Protein AF-A0A183D1Y2-F1 (afdb_monomer_lite)

Organism: NCBI:txid637853

pLDDT: mean 75.63, std 21.75, range [31.67, 98.38]

Secondary structure (DSSP, 8-state):
--PPP-----------HHHHHHHHHHHHHHHHHHHHHHHHHHHHHHHHHHHHHHHHHHHHHHHHHHHHHHHHHHHHHHHHHHHHHHHHHHHHHHHHHHTTS-----S----GGGG-EEEEEEEEEEETTEEEEEEEEEEEETTEEEEESSTT-SS-SEEEEGGGEEEEEEPPTTT-TTS-TTTGGG-EEEEE--TTGGG---SSSSSS-S---------TTS-TT--EEEE-----SB-TTT--BSS-TT-PPPEEEE-

Structure (mmCIF, N/CA/C/O backbone):
data_AF-A0A183D1Y2-F1
#
_entry.id   AF-A0A183D1Y2-F1
#
loop_
_atom_site.group_PDB
_atom_site.id
_atom_site.type_symbol
_atom_site.label_atom_id
_atom_site.label_alt_id
_atom_site.label_comp_id
_atom_site.label_asym_id
_atom_site.label_entity_id
_atom_site.label_seq_id
_atom_site.pdbx_PDB_ins_code
_atom_site.Cartn_x
_atom_site.Cartn_y
_atom_site.Cartn_z
_atom_site.occupancy
_atom_site.B_iso_or_equiv
_atom_site.auth_seq_id
_atom_site.auth_comp_id
_atom_site.auth_asym_id
_atom_site.auth_atom_id
_atom_site.pdbx_PDB_model_num
ATOM 1 N N . MET A 1 1 ? 32.843 -27.656 -39.847 1.00 40.53 1 MET A N 1
ATOM 2 C CA . MET A 1 1 ? 33.484 -28.061 -41.116 1.00 40.53 1 MET A CA 1
ATOM 3 C C . MET A 1 1 ? 32.463 -27.908 -42.231 1.00 40.53 1 MET A C 1
ATOM 5 O O . MET A 1 1 ? 31.464 -28.609 -42.208 1.00 40.53 1 MET A O 1
ATOM 9 N N . ALA A 1 2 ? 32.670 -26.965 -43.149 1.00 41.03 2 ALA A N 1
ATOM 10 C CA . ALA A 1 2 ? 31.872 -26.825 -44.366 1.00 41.03 2 ALA A CA 1
ATOM 11 C C . ALA A 1 2 ? 32.853 -26.709 -45.538 1.00 41.03 2 ALA A C 1
ATOM 13 O O . ALA A 1 2 ? 33.661 -25.781 -45.586 1.00 41.03 2 ALA A O 1
ATOM 14 N N . TYR A 1 3 ? 32.832 -27.704 -46.423 1.00 43.50 3 TYR A N 1
ATOM 15 C CA . TYR A 1 3 ? 33.685 -27.789 -47.604 1.00 43.50 3 TYR A CA 1
ATOM 16 C C . TYR A 1 3 ? 33.323 -26.672 -48.593 1.00 43.50 3 TYR A C 1
ATOM 18 O O . TYR A 1 3 ? 32.208 -26.636 -49.109 1.00 43.50 3 TYR A O 1
ATOM 26 N N . ARG A 1 4 ? 34.267 -25.769 -48.884 1.00 47.16 4 ARG A N 1
ATOM 27 C CA . ARG A 1 4 ? 34.199 -24.889 -50.060 1.00 47.16 4 ARG A CA 1
ATOM 28 C C . ARG A 1 4 ? 34.945 -25.557 -51.210 1.00 47.16 4 ARG A C 1
ATOM 30 O O . ARG A 1 4 ? 36.126 -25.858 -51.081 1.00 47.16 4 ARG A O 1
ATOM 37 N N . GLN A 1 5 ? 34.246 -25.774 -52.319 1.00 41.00 5 GLN A N 1
ATOM 38 C CA . GLN A 1 5 ? 34.849 -26.210 -53.576 1.00 41.00 5 GLN A CA 1
ATOM 39 C C . GLN A 1 5 ? 35.696 -25.090 -54.210 1.00 41.00 5 GLN A C 1
ATOM 41 O O . GLN A 1 5 ? 35.315 -23.918 -54.104 1.00 41.00 5 GLN A O 1
ATOM 46 N N . PRO A 1 6 ? 36.811 -25.415 -54.891 1.00 50.62 6 PRO A N 1
ATOM 47 C CA . PRO A 1 6 ? 37.609 -24.435 -55.608 1.00 50.62 6 PRO A CA 1
ATOM 48 C C . PRO A 1 6 ? 37.004 -24.237 -57.001 1.00 50.62 6 PRO A C 1
ATOM 50 O O . PRO A 1 6 ? 37.133 -25.094 -57.868 1.00 50.62 6 PRO A O 1
ATOM 53 N N . ASN A 1 7 ? 36.326 -23.112 -57.228 1.00 38.91 7 ASN A N 1
ATOM 54 C CA . ASN A 1 7 ? 35.913 -22.742 -58.578 1.00 38.91 7 ASN A CA 1
ATOM 55 C C . ASN A 1 7 ? 37.011 -21.876 -59.212 1.00 38.91 7 ASN A C 1
ATOM 57 O O . ASN A 1 7 ? 37.063 -20.660 -59.014 1.00 38.91 7 ASN A O 1
ATOM 61 N N . GLU A 1 8 ? 37.927 -22.523 -59.934 1.00 48.12 8 GLU A N 1
ATOM 62 C CA . GLU A 1 8 ? 38.837 -21.853 -60.857 1.00 48.12 8 GLU A CA 1
ATOM 63 C C . GLU A 1 8 ? 38.080 -21.411 -62.115 1.00 48.12 8 GLU A C 1
ATOM 65 O O . GLU A 1 8 ? 37.669 -22.218 -62.940 1.00 48.12 8 GLU A O 1
ATOM 70 N N . SER A 1 9 ? 37.952 -20.100 -62.305 1.00 42.50 9 SER A N 1
ATOM 71 C CA . SER A 1 9 ? 37.994 -19.480 -63.638 1.00 42.50 9 SER A CA 1
ATOM 72 C C . SER A 1 9 ? 38.211 -17.973 -63.503 1.00 42.50 9 SER A C 1
ATOM 74 O O . SER A 1 9 ? 37.354 -17.135 -63.782 1.00 42.50 9 SER A O 1
ATOM 76 N N . SER A 1 10 ? 39.417 -17.602 -63.071 1.00 41.91 10 SER A N 1
ATOM 77 C CA . SER A 1 10 ? 39.868 -16.210 -63.093 1.00 41.91 10 SER A CA 1
ATOM 78 C C . SER A 1 10 ? 40.159 -15.766 -64.531 1.00 41.91 10 SER A C 1
ATOM 80 O O . SER A 1 10 ? 41.308 -15.761 -64.972 1.00 41.91 10 SER A O 1
ATOM 82 N N . LYS A 1 11 ? 39.133 -15.321 -65.267 1.00 46.56 11 LYS A N 1
ATOM 83 C CA . LYS A 1 11 ? 39.333 -14.416 -66.409 1.00 46.56 11 LYS A CA 1
ATOM 84 C C . LYS A 1 11 ? 39.870 -13.085 -65.867 1.00 46.56 11 LYS A C 1
ATOM 86 O O . LYS A 1 11 ? 39.108 -12.183 -65.529 1.00 46.56 11 LYS A O 1
ATOM 91 N N . LYS A 1 12 ? 41.198 -12.960 -65.763 1.00 50.38 12 LYS A N 1
ATOM 92 C CA . LYS A 1 12 ? 41.891 -11.683 -65.524 1.00 50.38 12 LYS A CA 1
ATOM 93 C C . LYS A 1 12 ? 41.719 -10.786 -66.756 1.00 50.38 12 LYS A C 1
ATOM 95 O O . LYS A 1 12 ? 42.603 -10.694 -67.601 1.00 50.38 12 LYS A O 1
ATOM 100 N N . GLY A 1 13 ? 40.578 -10.105 -66.857 1.00 54.97 13 GLY A N 1
ATOM 101 C CA . GLY A 1 13 ? 40.518 -8.861 -67.622 1.00 54.97 13 GLY A CA 1
ATOM 102 C C . GLY A 1 13 ? 41.552 -7.896 -67.037 1.00 54.97 13 GLY A C 1
ATOM 103 O O . GLY A 1 13 ? 41.668 -7.805 -65.814 1.00 54.97 13 GLY A O 1
ATOM 104 N N . LYS A 1 14 ? 42.348 -7.225 -67.880 1.00 59.81 14 LYS A N 1
ATOM 105 C CA . LYS A 1 14 ? 43.306 -6.195 -67.441 1.00 59.81 14 LYS A CA 1
ATOM 106 C C . LYS A 1 14 ? 42.532 -5.088 -66.716 1.00 59.81 14 LYS A C 1
ATOM 108 O O . LYS A 1 14 ? 41.983 -4.196 -67.352 1.00 59.81 14 LYS A O 1
ATOM 113 N N . ILE A 1 15 ? 42.455 -5.174 -65.389 1.00 63.84 15 ILE A N 1
ATOM 114 C CA . ILE A 1 15 ? 41.880 -4.130 -64.539 1.00 63.84 15 ILE A CA 1
ATOM 115 C C . ILE A 1 15 ? 42.718 -2.875 -64.769 1.00 63.84 15 ILE A C 1
ATOM 117 O O . ILE A 1 15 ? 43.942 -2.908 -64.622 1.00 63.84 15 ILE A O 1
ATOM 121 N N . SER A 1 16 ? 42.069 -1.783 -65.173 1.00 75.38 16 SER A N 1
ATOM 122 C CA . SER A 1 16 ? 42.756 -0.519 -65.416 1.00 75.38 16 SER A CA 1
ATOM 123 C C . SER A 1 16 ? 43.454 -0.057 -64.137 1.00 75.38 16 SER A C 1
ATOM 125 O O . SER A 1 16 ? 42.911 -0.166 -63.037 1.00 75.38 16 SER A O 1
ATOM 127 N N . ARG A 1 17 ? 44.660 0.503 -64.265 1.00 75.44 17 ARG A N 1
ATOM 128 C CA . ARG A 1 17 ? 45.446 1.027 -63.134 1.00 75.44 17 ARG A CA 1
ATOM 129 C C . ARG A 1 17 ? 44.662 2.069 -62.314 1.00 75.44 17 ARG A C 1
ATOM 131 O O . ARG A 1 17 ? 44.889 2.201 -61.115 1.00 75.44 17 ARG A O 1
ATOM 138 N N . GLY A 1 18 ? 43.707 2.767 -62.939 1.00 82.81 18 GLY A N 1
ATOM 139 C CA . GLY A 1 18 ? 42.766 3.663 -62.257 1.00 82.81 18 GLY A CA 1
ATOM 140 C C . GLY A 1 18 ? 41.717 2.935 -61.404 1.00 82.81 18 GLY A C 1
ATOM 141 O O . GLY A 1 18 ? 41.426 3.375 -60.293 1.00 82.81 18 GLY A O 1
ATOM 142 N N . ASP A 1 19 ? 41.200 1.797 -61.871 1.00 83.25 19 ASP A N 1
ATOM 143 C CA . ASP A 1 19 ? 40.246 0.971 -61.119 1.00 83.25 19 ASP A CA 1
ATOM 144 C C . ASP A 1 19 ? 40.912 0.268 -59.937 1.00 83.25 19 ASP A C 1
ATOM 146 O O . ASP A 1 19 ? 40.304 0.138 -58.875 1.00 83.25 19 ASP A O 1
ATOM 150 N N . MET A 1 20 ? 42.177 -0.129 -60.092 1.00 84.19 20 MET A N 1
ATOM 151 C CA . MET A 1 20 ? 42.984 -0.685 -59.005 1.00 84.19 20 MET A CA 1
ATOM 152 C C . MET A 1 20 ? 43.159 0.339 -57.874 1.00 84.19 20 MET A C 1
ATOM 154 O O . MET A 1 20 ? 42.801 0.046 -56.738 1.00 84.19 20 MET A O 1
ATOM 158 N N . ARG A 1 21 ? 43.539 1.585 -58.200 1.00 85.88 21 ARG A N 1
ATOM 159 C CA . ARG A 1 21 ? 43.642 2.681 -57.215 1.00 85.88 21 ARG A CA 1
ATOM 160 C C . ARG A 1 21 ? 42.316 3.009 -56.527 1.00 85.88 21 ARG A C 1
ATOM 162 O O . ARG A 1 21 ? 42.287 3.291 -55.332 1.00 85.88 21 ARG A O 1
ATOM 169 N N . ARG A 1 22 ? 41.198 2.980 -57.263 1.00 89.56 22 ARG A N 1
ATOM 170 C CA . ARG A 1 22 ? 39.859 3.195 -56.683 1.00 89.56 22 ARG A CA 1
ATOM 171 C C . ARG A 1 22 ? 39.468 2.073 -55.721 1.00 89.56 22 ARG A C 1
ATOM 173 O O . ARG A 1 22 ? 38.872 2.355 -54.686 1.00 89.56 22 ARG A O 1
ATOM 180 N N . ARG A 1 23 ? 39.798 0.819 -56.048 1.00 90.81 23 ARG A N 1
ATOM 181 C CA . ARG A 1 23 ? 39.564 -0.334 -55.165 1.00 90.81 23 ARG A CA 1
ATOM 182 C C . ARG A 1 23 ? 40.430 -0.264 -53.913 1.00 90.81 23 ARG A C 1
ATOM 184 O O . ARG A 1 23 ? 39.890 -0.430 -52.831 1.00 90.81 23 ARG A O 1
ATOM 191 N N . GLU A 1 24 ? 41.715 0.053 -54.049 1.00 92.00 24 GLU A N 1
ATOM 192 C CA . GLU A 1 24 ? 42.630 0.239 -52.913 1.00 92.00 24 GLU A CA 1
ATOM 193 C C . GLU A 1 24 ? 42.122 1.318 -51.949 1.00 92.00 24 GLU A C 1
ATOM 195 O O . GLU A 1 24 ? 42.070 1.087 -50.744 1.00 92.00 24 GLU A O 1
ATOM 200 N N . LYS A 1 25 ? 41.646 2.458 -52.471 1.00 94.25 25 LYS A N 1
ATOM 201 C CA . LYS A 1 25 ? 41.058 3.514 -51.635 1.00 94.25 25 LYS A CA 1
ATOM 202 C C . LYS A 1 25 ? 39.805 3.041 -50.886 1.00 94.25 25 LYS A C 1
ATOM 204 O O . LYS A 1 25 ? 39.685 3.299 -49.695 1.00 94.25 25 LYS A O 1
ATOM 209 N N . ARG A 1 26 ? 38.903 2.317 -51.560 1.00 94.38 26 ARG A N 1
ATOM 210 C CA . ARG A 1 26 ? 37.702 1.747 -50.920 1.00 94.38 26 ARG A CA 1
ATOM 211 C C . ARG A 1 26 ? 38.042 0.701 -49.862 1.00 94.38 26 ARG A C 1
ATOM 213 O O . ARG A 1 26 ? 37.363 0.643 -48.849 1.00 94.38 26 ARG A O 1
ATOM 220 N N . ILE A 1 27 ? 39.067 -0.121 -50.086 1.00 94.69 27 ILE A N 1
ATOM 221 C CA . ILE A 1 27 ? 39.530 -1.099 -49.093 1.00 94.69 27 ILE A CA 1
ATOM 222 C C . ILE A 1 27 ? 40.052 -0.366 -47.855 1.00 94.69 27 ILE A C 1
ATOM 224 O O . ILE A 1 27 ? 39.619 -0.685 -46.756 1.00 94.69 27 ILE A O 1
ATOM 228 N N . ALA A 1 28 ? 40.879 0.668 -48.029 1.00 95.94 28 ALA A N 1
ATOM 229 C CA . ALA A 1 28 ? 41.386 1.464 -46.912 1.00 95.94 28 ALA A CA 1
ATOM 230 C C . ALA A 1 28 ? 40.265 2.185 -46.132 1.00 95.94 28 ALA A C 1
ATOM 232 O O . ALA A 1 28 ? 40.313 2.263 -44.905 1.00 95.94 28 ALA A O 1
ATOM 233 N N . GLU A 1 29 ? 39.242 2.696 -46.828 1.00 96.56 29 GLU A N 1
ATOM 234 C CA . GLU A 1 29 ? 38.043 3.273 -46.200 1.00 96.56 29 GLU A CA 1
ATOM 235 C C . GLU A 1 29 ? 37.276 2.214 -45.390 1.00 96.56 29 GLU A C 1
ATOM 237 O O . GLU A 1 29 ? 37.021 2.422 -44.206 1.00 96.56 29 GLU A O 1
ATOM 242 N N . LEU A 1 30 ? 37.006 1.041 -45.974 1.00 96.81 30 LEU A N 1
ATOM 243 C CA . LEU A 1 30 ? 36.317 -0.058 -45.289 1.00 96.81 30 LEU A CA 1
ATOM 244 C C . LEU A 1 30 ? 37.112 -0.615 -44.098 1.00 96.81 30 LEU A C 1
ATOM 246 O O . LEU A 1 30 ? 36.519 -0.967 -43.082 1.00 96.81 30 LEU A O 1
ATOM 250 N N . GLU A 1 31 ? 38.440 -0.689 -44.187 1.00 96.62 31 GLU A N 1
ATOM 251 C CA . GLU A 1 31 ? 39.308 -1.096 -43.075 1.00 96.62 31 GLU A CA 1
ATOM 252 C C . GLU A 1 31 ? 39.246 -0.096 -41.917 1.00 96.62 31 GLU A C 1
ATOM 254 O O . GLU A 1 31 ? 39.187 -0.495 -40.749 1.00 96.62 31 GLU A O 1
ATOM 259 N N . LYS A 1 32 ? 39.210 1.207 -42.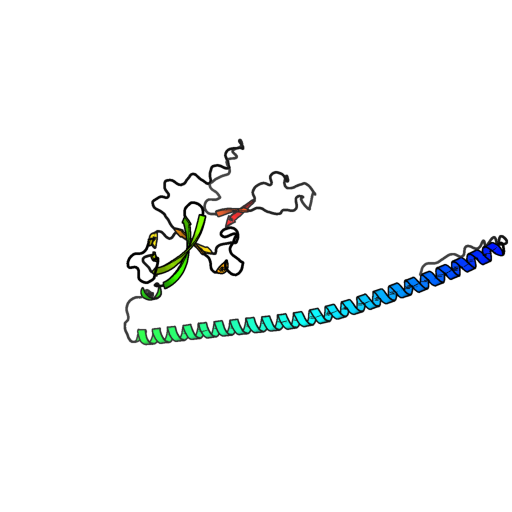229 1.00 97.19 32 LYS A N 1
ATOM 260 C CA . LYS A 1 32 ? 39.028 2.261 -41.229 1.00 97.19 32 LYS A CA 1
ATOM 261 C C . LYS A 1 32 ? 37.653 2.162 -40.570 1.00 97.19 32 LYS A C 1
ATOM 263 O O . LYS A 1 32 ? 37.583 2.206 -39.342 1.00 97.19 32 LYS A O 1
ATOM 268 N N . ASP A 1 33 ? 36.590 1.996 -41.352 1.00 96.88 33 ASP A N 1
ATOM 269 C CA . ASP A 1 33 ? 35.221 1.871 -40.840 1.00 96.88 33 ASP A CA 1
ATOM 270 C C . ASP A 1 33 ? 35.063 0.630 -39.961 1.00 96.88 33 ASP A C 1
ATOM 272 O O . ASP A 1 33 ? 34.527 0.711 -38.857 1.00 96.88 33 ASP A O 1
ATOM 276 N N . LEU A 1 34 ? 35.621 -0.502 -40.391 1.00 97.50 34 LEU A N 1
ATOM 277 C CA . LEU A 1 34 ? 35.627 -1.739 -39.618 1.00 97.50 34 LEU A CA 1
ATOM 278 C C . LEU A 1 34 ? 36.388 -1.582 -38.296 1.00 97.50 34 LEU A C 1
ATOM 280 O O . LEU A 1 34 ? 35.941 -2.099 -37.272 1.00 97.50 34 LEU A O 1
ATOM 284 N N . LYS A 1 35 ? 37.510 -0.851 -38.284 1.00 97.44 35 LYS A N 1
ATOM 285 C CA . LYS A 1 35 ? 38.237 -0.539 -37.046 1.00 97.44 35 LYS A CA 1
ATOM 286 C C . LYS A 1 35 ? 37.420 0.366 -36.120 1.00 97.44 35 LYS A C 1
ATOM 288 O O . LYS A 1 35 ? 37.373 0.105 -34.921 1.00 97.44 35 LYS A O 1
ATOM 293 N N . MET A 1 36 ? 36.774 1.401 -36.661 1.00 97.50 36 MET A N 1
ATOM 294 C CA . MET A 1 36 ? 35.922 2.301 -35.876 1.00 97.50 36 MET A CA 1
ATOM 295 C C . MET A 1 36 ? 34.723 1.563 -35.279 1.00 97.50 36 MET A C 1
ATOM 297 O O . MET A 1 36 ? 34.418 1.767 -34.108 1.00 97.50 36 MET A O 1
ATOM 301 N N . GLU A 1 37 ? 34.068 0.686 -36.042 1.00 97.31 37 GLU A N 1
ATOM 302 C CA . GLU A 1 37 ? 32.949 -0.090 -35.510 1.00 97.31 37 GLU A CA 1
ATOM 303 C C . GLU A 1 37 ? 33.388 -1.096 -34.452 1.00 97.31 37 GLU A C 1
ATOM 305 O O . GLU A 1 37 ? 32.746 -1.184 -33.410 1.00 97.31 37 GLU A O 1
ATOM 310 N N . ARG A 1 38 ? 34.519 -1.790 -34.638 1.00 97.12 38 ARG A N 1
ATOM 311 C CA . ARG A 1 38 ? 35.078 -2.649 -33.580 1.00 97.12 38 ARG A CA 1
ATOM 312 C C . ARG A 1 38 ? 35.298 -1.881 -32.279 1.00 97.12 38 ARG A C 1
ATOM 314 O O . ARG A 1 38 ? 34.850 -2.352 -31.241 1.00 97.12 38 ARG A O 1
ATOM 321 N N . GLN A 1 39 ? 35.883 -0.683 -32.353 1.00 97.88 39 GLN A N 1
ATOM 322 C CA . GLN A 1 39 ? 36.081 0.159 -31.173 1.00 97.88 39 GLN A CA 1
ATOM 323 C C . GLN A 1 39 ? 34.749 0.532 -30.505 1.00 97.88 39 GLN A C 1
ATOM 325 O O . GLN A 1 39 ? 34.617 0.397 -29.295 1.00 97.88 39 GLN A O 1
ATOM 330 N N . LYS A 1 40 ? 33.729 0.931 -31.277 1.00 98.25 40 LYS A N 1
ATOM 331 C CA . LYS A 1 40 ? 32.402 1.248 -30.718 1.00 98.25 40 LYS A CA 1
ATOM 332 C C . LYS A 1 40 ? 31.762 0.048 -30.024 1.00 98.25 40 LYS A C 1
ATOM 334 O O . LYS A 1 40 ? 31.140 0.216 -28.976 1.00 98.25 40 LYS A O 1
ATOM 339 N N . TYR A 1 41 ? 31.884 -1.147 -30.603 1.00 97.94 41 TYR A N 1
ATOM 340 C CA . TYR A 1 41 ? 31.394 -2.370 -29.969 1.00 97.94 41 TYR A CA 1
ATOM 341 C C . TYR A 1 41 ? 32.161 -2.679 -28.683 1.00 97.94 41 TYR A C 1
ATOM 343 O O . TYR A 1 41 ? 31.529 -3.014 -27.686 1.00 97.94 41 TYR A O 1
ATOM 351 N N . GLU A 1 42 ? 33.484 -2.529 -28.671 1.00 98.06 42 GLU A N 1
ATOM 352 C CA . GLU A 1 42 ? 34.306 -2.705 -27.467 1.00 98.06 42 GLU A CA 1
ATOM 353 C C . GLU A 1 42 ? 33.910 -1.718 -26.358 1.00 98.06 42 GLU A C 1
ATOM 355 O O . GLU A 1 42 ? 33.676 -2.137 -25.223 1.00 98.06 42 GLU A O 1
ATOM 360 N N . ASP A 1 43 ? 33.722 -0.440 -26.692 1.00 97.88 43 ASP A N 1
ATOM 361 C CA . ASP A 1 43 ? 33.284 0.592 -25.746 1.00 97.88 43 ASP A CA 1
ATOM 362 C C . ASP A 1 43 ? 31.877 0.286 -25.198 1.00 97.88 43 ASP A C 1
ATOM 364 O O . ASP A 1 43 ? 31.629 0.376 -23.992 1.00 97.88 43 ASP A O 1
ATOM 368 N N . ARG A 1 44 ? 30.947 -0.147 -26.065 1.00 98.06 44 ARG A N 1
ATOM 369 C CA . ARG A 1 44 ? 29.591 -0.568 -25.670 1.00 98.06 44 ARG A CA 1
ATOM 370 C C . ARG A 1 44 ? 29.632 -1.784 -24.744 1.00 98.06 44 ARG A C 1
ATOM 372 O O . ARG A 1 44 ? 28.898 -1.822 -23.759 1.00 98.06 44 ARG A O 1
ATOM 379 N N . MET A 1 45 ? 30.476 -2.768 -25.046 1.00 97.94 45 MET A N 1
ATOM 380 C CA . MET A 1 45 ? 30.653 -3.965 -24.221 1.00 97.94 45 MET A CA 1
ATOM 381 C C . MET A 1 45 ? 31.238 -3.616 -22.852 1.00 97.94 45 MET A C 1
ATOM 383 O O . MET A 1 45 ? 30.759 -4.123 -21.839 1.00 97.94 45 MET A O 1
ATOM 387 N N . MET A 1 46 ? 32.219 -2.712 -22.804 1.00 98.12 46 MET A N 1
ATOM 388 C CA . MET A 1 46 ? 32.790 -2.213 -21.553 1.00 98.12 46 MET A CA 1
ATOM 389 C C . MET A 1 46 ? 31.736 -1.490 -20.707 1.00 98.12 46 MET A C 1
ATOM 391 O O . MET A 1 46 ? 31.624 -1.748 -19.507 1.00 98.12 46 MET A O 1
ATOM 395 N N . GLN A 1 47 ? 30.923 -0.635 -21.332 1.00 98.25 47 GLN A N 1
ATOM 396 C CA . GLN A 1 47 ? 29.847 0.085 -20.657 1.00 98.25 47 GLN A CA 1
ATOM 397 C C . GLN A 1 47 ? 28.802 -0.874 -20.072 1.00 98.25 47 GLN A C 1
ATOM 399 O O . GLN A 1 47 ? 28.491 -0.788 -18.886 1.00 98.25 47 GLN A O 1
ATOM 404 N N . LEU A 1 48 ? 28.324 -1.842 -20.863 1.00 98.19 48 LEU A N 1
ATOM 405 C CA . LEU A 1 48 ? 27.378 -2.858 -20.389 1.00 98.19 48 LEU A CA 1
ATOM 406 C C . LEU A 1 48 ? 27.970 -3.720 -19.270 1.00 98.19 48 LEU A C 1
ATOM 408 O O . LEU A 1 48 ? 27.263 -4.074 -18.328 1.00 98.19 48 LEU A O 1
ATOM 412 N N . SER A 1 49 ? 29.261 -4.055 -19.340 1.00 98.19 49 SER A N 1
ATOM 413 C CA . SER A 1 49 ? 29.941 -4.784 -18.267 1.00 98.19 49 SER A CA 1
ATOM 414 C C . SER A 1 49 ? 29.967 -3.977 -16.969 1.00 98.19 49 SER A C 1
ATOM 416 O O . SER A 1 49 ? 29.759 -4.541 -15.897 1.00 98.19 49 SER A O 1
ATOM 418 N N . LYS A 1 50 ? 30.197 -2.662 -17.054 1.00 98.25 50 LYS A N 1
ATOM 419 C CA . LYS A 1 50 ? 30.204 -1.764 -15.895 1.00 98.25 50 LYS A CA 1
ATOM 420 C C . LYS A 1 50 ? 28.808 -1.590 -15.297 1.00 98.25 50 LYS A C 1
ATOM 422 O O . LYS A 1 50 ? 28.666 -1.656 -14.082 1.00 98.25 50 LYS A O 1
ATOM 427 N N . GLU A 1 51 ? 27.789 -1.412 -16.135 1.00 97.88 51 GLU A N 1
ATOM 428 C CA . GLU A 1 51 ? 26.388 -1.323 -15.701 1.00 97.88 51 GLU A CA 1
ATOM 429 C C . GLU A 1 51 ? 25.931 -2.617 -15.018 1.00 97.88 51 GLU A C 1
ATOM 431 O O . GLU A 1 51 ? 25.319 -2.569 -13.955 1.00 97.88 51 GLU A O 1
ATOM 436 N N . ASN A 1 52 ? 26.296 -3.782 -15.565 1.00 98.00 52 ASN A N 1
ATOM 437 C CA . ASN A 1 52 ? 26.015 -5.067 -14.922 1.00 98.00 52 ASN A CA 1
ATOM 438 C C . ASN A 1 52 ? 26.664 -5.177 -13.539 1.00 98.00 52 ASN A C 1
ATOM 440 O O . ASN A 1 52 ? 26.030 -5.663 -12.607 1.00 98.00 52 ASN A O 1
ATOM 444 N N . GLU A 1 53 ? 27.910 -4.729 -13.390 1.00 98.12 53 GLU A N 1
ATOM 445 C CA . GLU A 1 53 ? 28.589 -4.764 -12.094 1.00 98.12 53 GLU A CA 1
ATOM 446 C C . GLU A 1 53 ? 27.929 -3.822 -11.078 1.00 98.12 53 GLU A C 1
ATOM 448 O O . GLU A 1 53 ? 27.707 -4.199 -9.930 1.00 98.12 53 GLU A O 1
ATOM 453 N N . GLN A 1 54 ? 27.524 -2.627 -11.512 1.00 98.06 54 GLN A N 1
ATOM 454 C CA . GLN A 1 54 ? 26.775 -1.692 -10.669 1.00 98.06 54 GLN A CA 1
ATOM 455 C C . GLN A 1 54 ? 25.428 -2.269 -10.221 1.00 98.06 54 GLN A C 1
ATOM 457 O O . GLN A 1 54 ? 25.077 -2.154 -9.048 1.00 98.06 54 GLN A O 1
ATOM 462 N N . LEU A 1 55 ? 24.694 -2.929 -11.122 1.00 98.38 55 LEU A N 1
ATOM 463 C CA . LEU A 1 55 ? 23.424 -3.576 -10.789 1.00 98.38 55 LEU A CA 1
ATOM 464 C C . LEU A 1 55 ? 23.604 -4.737 -9.804 1.00 98.38 55 LEU A C 1
ATOM 466 O O . LEU A 1 55 ? 22.786 -4.890 -8.902 1.00 98.38 55 LEU A O 1
ATOM 470 N N . LYS A 1 56 ? 24.682 -5.522 -9.923 1.00 98.06 56 LYS A N 1
ATOM 471 C CA . LYS A 1 56 ? 25.002 -6.578 -8.947 1.00 98.06 56 LYS A CA 1
ATOM 472 C C . LYS A 1 56 ? 25.282 -6.014 -7.556 1.00 98.06 56 LYS A C 1
ATOM 474 O O . LYS A 1 56 ? 24.816 -6.582 -6.574 1.00 98.06 56 LYS A O 1
ATOM 479 N N . LEU A 1 57 ? 26.017 -4.904 -7.470 1.00 98.19 57 LEU A N 1
ATOM 480 C CA . LEU A 1 57 ? 26.282 -4.235 -6.195 1.00 98.19 57 LEU A CA 1
ATOM 481 C C . LEU A 1 57 ? 24.992 -3.697 -5.563 1.00 98.19 57 LEU A C 1
ATOM 483 O O . LEU A 1 57 ? 24.761 -3.927 -4.379 1.00 98.19 57 LEU A O 1
ATOM 487 N N . ALA A 1 58 ? 24.134 -3.046 -6.354 1.00 97.69 58 ALA A N 1
ATOM 488 C CA . ALA A 1 58 ? 22.842 -2.548 -5.883 1.00 97.69 58 ALA A CA 1
ATOM 489 C C . ALA A 1 58 ? 21.923 -3.687 -5.406 1.00 97.69 58 ALA A C 1
ATOM 491 O O . ALA A 1 58 ? 21.284 -3.572 -4.363 1.00 97.69 58 ALA A O 1
ATOM 492 N N . LEU A 1 59 ? 21.900 -4.812 -6.130 1.00 98.25 59 LEU A N 1
ATOM 493 C CA . LEU A 1 59 ? 21.145 -5.998 -5.729 1.00 98.25 59 LEU A CA 1
ATOM 494 C C . LEU A 1 59 ? 21.632 -6.548 -4.381 1.00 98.25 59 LEU A C 1
ATOM 496 O O . LEU A 1 59 ? 20.812 -6.820 -3.513 1.00 98.25 59 LEU A O 1
ATOM 500 N N . ALA A 1 60 ? 22.947 -6.658 -4.179 1.00 98.19 60 ALA A N 1
ATOM 501 C CA . ALA A 1 60 ? 23.511 -7.146 -2.920 1.00 98.19 60 ALA A CA 1
ATOM 502 C C . ALA A 1 60 ? 23.195 -6.222 -1.724 1.00 98.19 60 ALA A C 1
ATOM 504 O O . ALA A 1 60 ? 22.996 -6.692 -0.601 1.00 98.19 60 ALA A O 1
ATOM 505 N N . GLU A 1 61 ? 23.136 -4.905 -1.944 1.00 97.94 61 GLU A N 1
ATOM 506 C CA . GLU A 1 61 ? 22.728 -3.939 -0.918 1.00 97.94 61 GLU A CA 1
ATOM 507 C C . GLU A 1 61 ? 21.244 -4.092 -0.547 1.00 97.94 61 GLU A C 1
ATOM 509 O O . GLU A 1 61 ? 20.906 -4.132 0.640 1.00 97.94 61 GLU A O 1
ATOM 514 N N . GLU A 1 62 ? 20.373 -4.271 -1.542 1.00 97.75 62 GLU A N 1
ATOM 515 C CA . GLU A 1 62 ? 18.949 -4.555 -1.330 1.00 97.75 62 GLU A CA 1
ATOM 516 C C . GLU A 1 62 ? 18.708 -5.902 -0.639 1.00 97.75 62 GLU A C 1
ATOM 518 O O . GLU A 1 62 ? 17.877 -6.001 0.265 1.00 97.75 62 GLU A O 1
ATOM 523 N N . GLU A 1 63 ? 19.452 -6.947 -1.001 1.00 97.88 63 GLU A N 1
ATOM 524 C CA . GLU A 1 63 ? 19.389 -8.247 -0.324 1.00 97.88 63 GLU A CA 1
ATOM 525 C C . GLU A 1 63 ? 19.761 -8.116 1.158 1.00 97.88 63 GLU A C 1
ATOM 527 O O . GLU A 1 63 ? 19.058 -8.637 2.027 1.00 97.88 63 GLU A O 1
ATOM 532 N N . LYS A 1 64 ? 20.810 -7.346 1.469 1.00 98.06 64 LYS A N 1
ATOM 533 C CA . LYS A 1 64 ? 21.218 -7.060 2.849 1.00 98.06 64 LYS A CA 1
ATOM 534 C C . LYS A 1 64 ? 20.158 -6.262 3.618 1.00 98.06 64 LYS A C 1
ATOM 536 O O . LYS A 1 64 ? 19.923 -6.540 4.795 1.00 98.06 64 LYS A O 1
ATOM 541 N N . SER A 1 65 ? 19.531 -5.276 2.978 1.00 97.81 65 SER A N 1
ATOM 542 C CA . SER A 1 65 ? 18.439 -4.488 3.568 1.00 97.81 65 SER A CA 1
ATOM 543 C C . SER A 1 65 ? 17.221 -5.365 3.878 1.00 97.81 65 SER A C 1
ATOM 545 O O . SER A 1 65 ? 16.699 -5.345 4.995 1.00 97.81 65 SER A O 1
ATOM 547 N N . ASN A 1 66 ? 16.825 -6.213 2.926 1.00 97.81 66 ASN A N 1
ATOM 548 C CA . ASN A 1 66 ? 15.730 -7.163 3.098 1.00 97.81 66 ASN A CA 1
ATOM 549 C C . ASN A 1 66 ? 15.992 -8.159 4.228 1.00 97.81 66 ASN A C 1
ATOM 551 O O . ASN A 1 66 ? 15.089 -8.438 5.015 1.00 97.81 66 ASN A O 1
ATOM 555 N N . GLU A 1 67 ? 17.215 -8.673 4.342 1.00 98.00 67 GLU A N 1
ATOM 556 C CA . GLU A 1 67 ? 17.567 -9.597 5.420 1.00 98.00 67 GLU A CA 1
ATOM 557 C C . GLU A 1 67 ? 17.462 -8.930 6.796 1.00 98.00 67 GLU A C 1
ATOM 559 O O . GLU A 1 67 ? 16.901 -9.503 7.729 1.00 98.00 67 GLU A O 1
ATOM 564 N N . LYS A 1 68 ? 17.900 -7.671 6.908 1.00 97.50 68 LYS A N 1
ATOM 565 C CA . LYS A 1 68 ? 17.724 -6.890 8.136 1.00 97.50 68 LYS A CA 1
ATOM 566 C C . LYS A 1 68 ? 16.245 -6.744 8.506 1.00 97.50 68 LYS A C 1
ATOM 568 O O . LYS A 1 68 ? 15.885 -6.973 9.655 1.00 97.50 68 LYS A O 1
ATOM 573 N N . LEU A 1 69 ? 15.384 -6.417 7.541 1.00 97.62 69 LEU A N 1
ATOM 574 C CA . LEU A 1 69 ? 13.942 -6.295 7.783 1.00 97.62 69 LEU A CA 1
ATOM 575 C C . LEU A 1 69 ? 13.304 -7.628 8.195 1.00 97.62 69 LEU A C 1
ATOM 577 O O . LEU A 1 69 ? 12.419 -7.642 9.049 1.00 97.62 69 LEU A O 1
ATOM 581 N N . ARG A 1 70 ? 13.750 -8.755 7.626 1.00 97.38 70 ARG A N 1
ATOM 582 C CA . ARG A 1 70 ? 13.295 -10.090 8.050 1.00 97.38 70 ARG A CA 1
ATOM 583 C C . ARG A 1 70 ? 13.667 -10.379 9.499 1.00 97.38 70 ARG A C 1
ATOM 585 O O . ARG A 1 70 ? 12.803 -10.827 10.250 1.00 97.38 70 ARG A O 1
ATOM 592 N N . MET A 1 71 ? 14.904 -10.072 9.887 1.00 97.88 71 MET A N 1
ATOM 593 C CA . MET A 1 71 ? 15.360 -10.207 11.270 1.00 97.88 71 MET A CA 1
ATOM 594 C C . MET A 1 71 ? 14.535 -9.317 12.210 1.00 97.88 71 MET A C 1
ATOM 596 O O . MET A 1 71 ? 14.056 -9.796 13.235 1.00 97.88 71 MET A O 1
ATOM 600 N N . ASP A 1 72 ? 14.275 -8.060 11.838 1.00 96.69 72 ASP A N 1
ATOM 601 C CA . ASP A 1 72 ? 13.436 -7.155 12.633 1.00 96.69 72 ASP A CA 1
ATOM 602 C C . ASP A 1 72 ? 12.018 -7.734 12.817 1.00 96.69 72 ASP A C 1
ATOM 604 O O . ASP A 1 72 ? 11.515 -7.804 13.939 1.00 96.69 72 ASP A O 1
ATOM 608 N N . ILE A 1 73 ? 11.388 -8.246 11.753 1.00 97.62 73 ILE A N 1
ATOM 609 C CA . ILE A 1 73 ? 10.069 -8.902 11.835 1.00 97.62 73 ILE A CA 1
ATOM 610 C C . ILE A 1 73 ? 10.097 -10.109 12.783 1.00 97.62 73 ILE A C 1
ATOM 612 O O . ILE A 1 73 ? 9.168 -10.293 13.573 1.00 97.62 73 ILE A O 1
ATOM 616 N N . GLU A 1 74 ? 11.139 -10.935 12.721 1.00 97.06 74 GLU A N 1
ATOM 617 C CA . GLU A 1 74 ? 11.295 -12.083 13.615 1.00 97.06 74 GLU A CA 1
ATOM 618 C C . GLU A 1 74 ? 11.436 -11.644 15.080 1.00 97.06 74 GLU A C 1
ATOM 620 O O . GLU A 1 74 ? 10.755 -12.188 15.953 1.00 97.06 74 GLU A O 1
ATOM 625 N N . THR A 1 75 ? 12.210 -10.587 15.354 1.00 96.44 75 THR A N 1
ATOM 626 C CA . THR A 1 75 ? 12.312 -10.026 16.711 1.00 96.44 75 THR A CA 1
ATOM 627 C C . THR A 1 75 ? 10.971 -9.499 17.227 1.00 96.44 75 THR A C 1
ATOM 629 O O . THR A 1 75 ? 10.615 -9.768 18.377 1.00 96.44 75 THR A O 1
ATOM 632 N N . PHE A 1 76 ? 10.177 -8.827 16.385 1.00 96.75 76 PHE A N 1
ATOM 633 C CA . PHE A 1 76 ? 8.841 -8.361 16.766 1.00 96.75 76 PHE A CA 1
ATOM 634 C C . PHE A 1 76 ? 7.892 -9.520 17.078 1.00 96.75 76 PHE A C 1
ATOM 636 O O . PHE A 1 76 ? 7.183 -9.467 18.082 1.00 96.75 76 PHE A O 1
ATOM 643 N N . ARG A 1 77 ? 7.915 -10.595 16.280 1.00 95.69 77 ARG A N 1
ATOM 644 C CA . ARG A 1 77 ? 7.114 -11.804 16.543 1.00 95.69 77 ARG A CA 1
ATOM 645 C C . ARG A 1 77 ? 7.497 -12.473 17.861 1.00 95.69 77 ARG A C 1
ATOM 647 O O . ARG A 1 77 ? 6.622 -12.917 18.608 1.00 95.69 77 ARG A O 1
ATOM 654 N N . HIS A 1 78 ? 8.791 -12.536 18.170 1.00 95.44 78 HIS A N 1
ATOM 655 C CA . HIS A 1 78 ? 9.254 -13.055 19.455 1.00 95.44 78 HIS A CA 1
ATOM 656 C C . HIS A 1 78 ? 8.775 -12.195 20.625 1.00 95.44 78 HIS A C 1
ATOM 658 O O . HIS A 1 78 ? 8.285 -12.741 21.615 1.00 95.44 78 HIS A O 1
ATOM 664 N N . LEU A 1 79 ? 8.852 -10.868 20.500 1.00 95.94 79 LEU A N 1
ATOM 665 C CA . LEU A 1 79 ? 8.368 -9.947 21.528 1.00 95.94 79 LEU A CA 1
ATOM 666 C C . LEU A 1 79 ? 6.854 -10.075 21.744 1.00 95.94 79 LEU A C 1
ATOM 668 O O . LEU A 1 79 ? 6.400 -10.151 22.884 1.00 95.94 79 LEU A O 1
ATOM 672 N N . GLU A 1 80 ? 6.079 -10.155 20.662 1.00 94.25 80 GLU A N 1
ATOM 673 C CA . GLU A 1 80 ? 4.630 -10.366 20.716 1.00 94.25 80 GLU A CA 1
ATOM 674 C C . GLU A 1 80 ? 4.281 -11.679 21.430 1.00 94.25 80 GLU A C 1
ATOM 676 O O . GLU A 1 80 ? 3.412 -11.708 22.305 1.00 94.25 80 GLU A O 1
ATOM 681 N N . THR A 1 81 ? 5.001 -12.759 21.116 1.00 93.81 81 THR A N 1
ATOM 682 C CA . THR A 1 81 ? 4.819 -14.061 21.771 1.00 93.81 81 THR A CA 1
ATOM 683 C C . THR A 1 81 ? 5.132 -13.978 23.266 1.00 93.81 81 THR A C 1
ATOM 685 O O . THR A 1 81 ? 4.323 -14.417 24.084 1.00 93.81 81 THR A O 1
ATOM 688 N N . ALA A 1 82 ? 6.252 -13.353 23.642 1.00 94.56 82 ALA A N 1
ATOM 689 C CA . ALA A 1 82 ? 6.644 -13.178 25.039 1.00 94.56 82 ALA A CA 1
ATOM 690 C C . ALA A 1 82 ? 5.626 -12.339 25.830 1.00 94.56 82 ALA A C 1
ATOM 692 O O . ALA A 1 82 ? 5.254 -12.701 26.947 1.00 94.56 82 ALA A O 1
ATOM 693 N N . MET A 1 83 ? 5.118 -11.255 25.239 1.00 93.69 83 MET A N 1
ATOM 694 C CA . MET A 1 83 ? 4.091 -10.415 25.856 1.00 93.69 83 MET A CA 1
ATOM 695 C C . MET A 1 83 ? 2.766 -11.178 26.022 1.00 93.69 83 MET A C 1
ATOM 697 O O . MET A 1 83 ? 2.118 -11.088 27.067 1.00 93.69 83 MET A O 1
ATOM 701 N N . ASN A 1 84 ? 2.371 -11.978 25.028 1.00 92.38 84 ASN A N 1
ATOM 702 C CA . ASN A 1 84 ? 1.183 -12.828 25.119 1.00 92.38 84 ASN A CA 1
ATOM 703 C C . ASN A 1 84 ? 1.320 -13.901 26.210 1.00 92.38 84 ASN A C 1
ATOM 705 O O . ASN A 1 84 ? 0.365 -14.147 26.952 1.00 92.38 84 ASN A O 1
ATOM 709 N N . GLU A 1 85 ? 2.499 -14.510 26.351 1.00 92.38 85 GLU A N 1
ATOM 710 C CA . GLU A 1 85 ? 2.793 -15.429 27.452 1.00 92.38 85 GLU A CA 1
ATOM 711 C C . GLU A 1 85 ? 2.753 -14.735 28.813 1.00 92.38 85 GLU A C 1
ATOM 713 O O . GLU A 1 85 ? 2.160 -15.279 29.745 1.00 92.38 85 GLU A O 1
ATOM 718 N N . GLN A 1 86 ? 3.325 -13.534 28.938 1.00 90.50 86 GLN A N 1
ATOM 719 C CA . GLN A 1 86 ? 3.256 -12.750 30.170 1.00 90.50 86 GLN A CA 1
ATOM 720 C C . GLN A 1 86 ? 1.799 -12.458 30.545 1.00 90.50 86 GLN A C 1
ATOM 722 O O . GLN A 1 86 ? 1.372 -12.790 31.648 1.00 90.50 86 GLN A O 1
ATOM 727 N N . LYS A 1 87 ? 0.995 -11.962 29.597 1.00 90.69 87 LYS A N 1
ATOM 728 C CA . LYS A 1 87 ? -0.437 -11.703 29.806 1.00 90.69 87 LYS A CA 1
ATOM 729 C C . LYS A 1 87 ? -1.219 -12.976 30.154 1.00 90.69 87 LYS A C 1
ATOM 731 O O . LYS A 1 87 ? -2.265 -12.921 30.803 1.00 90.69 87 LYS A O 1
ATOM 736 N N . LYS A 1 88 ? -0.761 -14.149 29.702 1.00 91.12 88 LYS A N 1
ATOM 737 C CA . LYS A 1 88 ? -1.326 -15.447 30.100 1.00 91.12 88 LYS A CA 1
ATOM 738 C C . LYS A 1 88 ? -0.948 -15.806 31.541 1.00 91.12 88 LYS A C 1
ATOM 740 O O . LYS A 1 88 ? -1.822 -16.278 32.263 1.00 91.12 88 LYS A O 1
ATOM 745 N N . ARG A 1 89 ? 0.299 -15.568 31.964 1.00 87.88 89 ARG A N 1
ATOM 746 C CA . ARG A 1 89 ? 0.751 -15.782 33.352 1.00 87.88 89 ARG A CA 1
ATOM 747 C C . ARG A 1 89 ? 0.022 -14.859 34.326 1.00 87.88 89 ARG A C 1
ATOM 749 O O . ARG A 1 89 ? -0.526 -15.358 35.295 1.00 87.88 89 ARG A O 1
ATOM 756 N N . GLU A 1 90 ? -0.101 -13.571 34.008 1.00 85.44 90 GLU A N 1
ATOM 757 C CA . GLU A 1 90 ? -0.869 -12.601 34.809 1.00 85.44 90 GLU A CA 1
ATOM 758 C C . GLU A 1 90 ? -2.327 -13.055 34.989 1.00 85.44 90 GLU A C 1
ATOM 760 O O . GLU A 1 90 ? -2.858 -13.060 36.097 1.00 85.44 90 GLU A O 1
ATOM 765 N N . ARG A 1 91 ? -2.972 -13.539 33.917 1.00 81.94 91 ARG A N 1
ATOM 766 C CA . ARG A 1 91 ? -4.319 -14.124 34.010 1.00 81.94 91 ARG A CA 1
ATOM 767 C C . ARG A 1 91 ? -4.373 -15.379 34.880 1.00 81.94 91 ARG A C 1
ATOM 769 O O . ARG A 1 91 ? -5.351 -15.562 35.596 1.00 81.94 91 ARG A O 1
ATOM 776 N N . GLN A 1 92 ? -3.362 -16.245 34.817 1.00 77.94 92 GLN A N 1
ATOM 777 C CA . GLN A 1 92 ? -3.287 -17.444 35.659 1.00 77.94 92 GLN A CA 1
ATOM 778 C C . GLN A 1 92 ? -3.049 -17.102 37.136 1.00 77.94 92 GLN A C 1
ATOM 780 O O . GLN A 1 92 ? -3.664 -17.734 37.990 1.00 77.94 92 GLN A O 1
ATOM 785 N N . GLU A 1 93 ? -2.236 -16.088 37.443 1.00 72.81 93 GLU A N 1
ATOM 786 C CA . GLU A 1 93 ? -2.051 -15.584 38.810 1.00 72.81 93 GLU A CA 1
ATOM 787 C C . GLU A 1 93 ? -3.361 -15.021 39.374 1.00 72.81 93 GLU A C 1
ATOM 789 O O . GLU A 1 93 ? -3.790 -15.452 40.446 1.00 72.81 93 GLU A O 1
ATOM 794 N N . ILE A 1 94 ? -4.071 -14.179 38.609 1.00 66.62 94 ILE A N 1
ATOM 795 C CA . ILE A 1 94 ? -5.401 -13.666 38.987 1.00 66.62 94 ILE A CA 1
ATOM 796 C C . ILE A 1 94 ? -6.385 -14.821 39.234 1.00 66.62 94 ILE A C 1
ATOM 798 O O . ILE A 1 94 ? -7.150 -14.797 40.199 1.00 66.62 94 ILE A O 1
ATOM 802 N N . HIS A 1 95 ? -6.357 -15.863 38.398 1.00 60.06 95 HIS A N 1
ATOM 803 C CA . HIS A 1 95 ? -7.244 -17.015 38.560 1.00 60.06 95 HIS A CA 1
ATOM 804 C C . HIS A 1 95 ? -6.873 -17.886 39.775 1.00 60.06 95 HIS A C 1
ATOM 806 O O . HIS A 1 95 ? -7.759 -18.430 40.432 1.00 60.06 95 HIS A O 1
ATOM 812 N N . SER A 1 96 ? -5.585 -17.977 40.125 1.00 57.22 96 SER A N 1
ATOM 813 C CA . SER A 1 96 ? -5.119 -18.690 41.322 1.00 57.22 96 SER A CA 1
ATOM 814 C C . SER A 1 96 ? -5.499 -17.981 42.630 1.00 57.22 96 SER A C 1
ATOM 816 O O . SER A 1 96 ? -5.822 -18.650 43.614 1.00 57.22 96 SER A O 1
ATOM 818 N N . ASP A 1 97 ? -5.560 -16.644 42.632 1.00 54.09 97 ASP A N 1
ATOM 819 C CA . ASP A 1 97 ? -6.084 -15.873 43.765 1.00 54.09 97 ASP A CA 1
ATOM 820 C C . ASP A 1 97 ? -7.614 -15.937 43.852 1.00 54.09 97 ASP A C 1
ATOM 822 O O . ASP A 1 97 ? -8.156 -16.092 44.947 1.00 54.09 97 ASP A O 1
ATOM 826 N N . GLN A 1 98 ? -8.322 -15.953 42.717 1.00 52.41 98 GLN A N 1
ATOM 827 C CA . GLN A 1 98 ? -9.772 -16.185 42.687 1.00 52.41 98 GLN A CA 1
ATOM 828 C C . GLN A 1 98 ? -10.161 -17.598 43.147 1.00 52.41 98 GLN A C 1
ATOM 830 O O . GLN A 1 98 ? -11.211 -17.769 43.756 1.00 52.41 98 GLN A O 1
ATOM 835 N N . GLN A 1 99 ? -9.318 -18.616 42.946 1.00 47.41 99 GLN A N 1
ATOM 836 C CA . GLN A 1 99 ? -9.614 -19.976 43.413 1.00 47.41 99 GLN A CA 1
ATOM 837 C C . GLN A 1 99 ? -9.527 -20.126 44.947 1.00 47.41 99 GLN A C 1
ATOM 839 O O . GLN A 1 99 ? -10.071 -21.083 45.500 1.00 47.41 99 GLN A O 1
ATOM 844 N N . ARG A 1 100 ? -8.925 -19.155 45.655 1.00 50.91 100 ARG A N 1
ATOM 845 C CA . ARG A 1 100 ? -9.029 -19.034 47.123 1.00 50.91 100 ARG A CA 1
ATOM 846 C C . ARG A 1 100 ? -10.316 -18.346 47.586 1.00 50.91 100 ARG A C 1
ATOM 848 O O . ARG A 1 100 ? -10.683 -18.487 48.750 1.00 50.91 100 ARG A O 1
ATOM 855 N N . THR A 1 101 ? -11.041 -17.674 46.695 1.00 51.34 101 THR A N 1
ATOM 856 C CA . THR A 1 101 ? -12.312 -17.011 46.999 1.00 51.34 101 THR A CA 1
ATOM 857 C C . THR A 1 101 ? -13.365 -17.354 45.949 1.00 51.34 101 THR A C 1
ATOM 859 O O . THR A 1 101 ? -13.573 -16.622 44.986 1.00 51.34 101 THR A O 1
ATOM 862 N N . SER A 1 102 ? -14.124 -18.406 46.248 1.00 40.03 102 SER A N 1
ATOM 863 C CA . SER A 1 102 ? -15.481 -18.661 45.743 1.00 40.03 102 SER A CA 1
ATOM 864 C C . SER A 1 102 ? -15.593 -19.572 44.519 1.00 40.03 102 SER A C 1
ATOM 866 O O . SER A 1 102 ? -15.506 -19.171 43.363 1.00 40.03 102 SER A O 1
ATOM 868 N N . ALA A 1 103 ? -15.958 -20.821 44.807 1.00 47.56 103 ALA A N 1
ATOM 869 C CA . ALA A 1 103 ? -16.759 -21.628 43.906 1.00 47.56 103 ALA A CA 1
ATOM 870 C C . ALA A 1 103 ? -18.134 -20.963 43.741 1.00 47.56 103 ALA A C 1
ATOM 872 O O . ALA A 1 103 ? -18.911 -20.967 44.691 1.00 47.56 103 ALA A O 1
ATOM 873 N N . THR A 1 104 ? -18.414 -20.370 42.577 1.00 48.50 104 THR A N 1
ATOM 874 C CA . THR A 1 104 ? -19.733 -20.284 41.908 1.00 48.50 104 THR A CA 1
ATOM 875 C C . THR A 1 104 ? -19.611 -19.357 40.693 1.00 48.50 104 THR A C 1
ATOM 877 O O . THR A 1 104 ? -19.054 -18.273 40.798 1.00 48.50 104 THR A O 1
ATOM 880 N N . SER A 1 105 ? -20.217 -19.774 39.576 1.00 42.38 105 SER A N 1
ATOM 881 C CA . SER A 1 105 ? -20.494 -19.044 38.320 1.00 42.38 105 SER A CA 1
ATOM 882 C C . SER A 1 105 ? -19.430 -19.081 37.203 1.00 42.38 105 SER A C 1
ATOM 884 O O . SER A 1 105 ? -18.500 -18.290 37.130 1.00 42.38 105 SER A O 1
ATOM 886 N N . LEU A 1 106 ? -19.642 -20.018 36.269 1.00 47.84 106 LEU A N 1
ATOM 887 C CA . LEU A 1 106 ? -18.938 -20.193 34.991 1.00 47.84 106 LEU A CA 1
ATOM 888 C C . LEU A 1 106 ? -19.507 -19.278 33.889 1.00 47.84 106 LEU A C 1
ATOM 890 O O . LEU A 1 106 ? -20.006 -19.748 32.869 1.00 47.84 106 LEU A O 1
ATOM 894 N N . ILE A 1 107 ? -19.425 -17.964 34.077 1.00 49.22 107 ILE A N 1
ATOM 895 C CA . ILE A 1 107 ? -19.519 -16.995 32.977 1.00 49.22 107 ILE A CA 1
ATOM 896 C C . ILE A 1 107 ? -18.348 -16.037 33.190 1.00 49.22 107 ILE A C 1
ATOM 898 O O . ILE A 1 107 ? -18.240 -15.506 34.296 1.00 49.22 107 ILE A O 1
ATOM 902 N N . PRO A 1 108 ? -17.457 -15.808 32.205 1.00 47.00 108 PRO A N 1
ATOM 903 C CA . PRO A 1 108 ? -16.510 -14.711 32.302 1.00 47.00 108 PRO A CA 1
ATOM 904 C C . PRO A 1 108 ? -17.343 -13.433 32.381 1.00 47.00 108 PRO A C 1
ATOM 906 O O . PRO A 1 108 ? -17.900 -12.982 31.383 1.00 47.00 108 PRO A O 1
ATOM 909 N N . GLN A 1 109 ? -17.505 -12.903 33.589 1.00 53.34 109 GLN A N 1
ATOM 910 C CA . GLN A 1 109 ? -18.028 -11.569 33.825 1.00 53.34 109 GLN A CA 1
ATOM 911 C C . GLN A 1 109 ? -16.975 -10.625 33.241 1.00 53.34 109 GLN A C 1
ATOM 913 O O . GLN A 1 109 ? -16.056 -10.214 33.945 1.00 53.34 109 GLN A O 1
ATOM 918 N N . ILE A 1 110 ? -17.037 -10.364 31.929 1.00 55.53 110 ILE A N 1
ATOM 919 C CA . ILE A 1 110 ? -16.381 -9.187 31.361 1.00 55.53 110 ILE A CA 1
ATOM 920 C C . ILE A 1 110 ? -16.986 -8.042 32.156 1.00 55.53 110 ILE A C 1
ATOM 922 O O . ILE A 1 110 ? -18.198 -7.823 32.090 1.00 55.53 110 ILE A O 1
ATOM 926 N N . SER A 1 111 ? -16.180 -7.420 33.013 1.00 59.88 111 SER A N 1
ATOM 927 C CA . SER A 1 111 ? -16.672 -6.341 33.856 1.00 59.88 111 SER A CA 1
ATOM 928 C C . SER A 1 111 ? -17.265 -5.270 32.938 1.00 59.88 111 SER A C 1
ATOM 930 O O . SER A 1 111 ? -16.672 -4.946 31.912 1.00 59.88 111 SER A O 1
ATOM 932 N N . GLU A 1 112 ? -18.447 -4.729 33.250 1.00 58.84 112 GLU A N 1
ATOM 933 C CA . GLU A 1 112 ? -19.063 -3.674 32.420 1.00 58.84 112 GLU A CA 1
ATOM 934 C C . GLU A 1 112 ? -18.110 -2.479 32.216 1.00 58.84 112 GLU A C 1
ATOM 936 O O . GLU A 1 112 ? -18.161 -1.798 31.193 1.00 58.84 112 GLU A O 1
ATOM 941 N N . SER A 1 113 ? -17.176 -2.291 33.153 1.00 60.88 113 SER A N 1
ATOM 942 C CA . SER A 1 113 ? -16.076 -1.331 33.091 1.00 60.88 113 SER A CA 1
ATOM 943 C C . SER A 1 113 ? -15.063 -1.593 31.965 1.00 60.88 113 SER A C 1
ATOM 945 O O . SER A 1 113 ? -14.487 -0.639 31.456 1.00 60.88 113 SER A O 1
ATOM 947 N N . GLU A 1 114 ? -14.836 -2.845 31.548 1.00 68.06 114 GLU A N 1
ATOM 948 C CA . GLU A 1 114 ? -13.914 -3.197 30.450 1.00 68.06 114 GLU A CA 1
ATOM 949 C C . GLU A 1 114 ? -14.489 -2.912 29.054 1.00 68.06 114 GLU A C 1
ATOM 951 O O . GLU A 1 114 ? -13.737 -2.853 28.083 1.00 68.06 114 GLU A O 1
ATOM 956 N N . LEU A 1 115 ? -15.807 -2.720 28.942 1.00 77.88 115 LEU A N 1
ATOM 957 C CA . LEU A 1 115 ? -16.502 -2.438 27.680 1.00 77.88 115 LEU A CA 1
ATOM 958 C C . LEU A 1 115 ? -16.853 -0.953 27.509 1.00 77.88 115 LEU A C 1
ATOM 960 O O . LEU A 1 115 ? -17.583 -0.604 26.582 1.00 77.88 115 LEU A O 1
ATOM 964 N N . CYS A 1 116 ? -16.354 -0.088 28.395 1.00 88.88 116 CYS A N 1
ATOM 965 C CA . CYS A 1 116 ? -16.538 1.354 28.316 1.00 88.88 116 CYS A CA 1
ATOM 966 C C . CYS A 1 116 ? -15.292 2.009 27.707 1.00 88.88 116 CYS A C 1
ATOM 968 O O . CYS A 1 116 ? -14.214 1.980 28.299 1.00 88.88 116 CYS A O 1
ATOM 970 N N . TYR A 1 117 ? -15.444 2.607 26.530 1.00 92.62 117 TYR A N 1
ATOM 971 C CA . TYR A 1 117 ? -14.399 3.358 25.844 1.00 92.62 117 TYR A CA 1
ATOM 972 C C . TYR A 1 117 ? -14.880 4.778 25.593 1.00 92.62 117 TYR A C 1
ATOM 974 O O . TYR A 1 117 ? -15.930 4.976 24.988 1.00 92.62 117 TYR A O 1
ATOM 982 N N . ASP A 1 118 ? -14.100 5.769 25.992 1.00 93.50 118 ASP A N 1
ATOM 983 C CA . ASP A 1 118 ? -14.380 7.173 25.722 1.00 93.50 118 ASP A CA 1
ATOM 984 C C . ASP A 1 118 ? -13.204 7.855 25.015 1.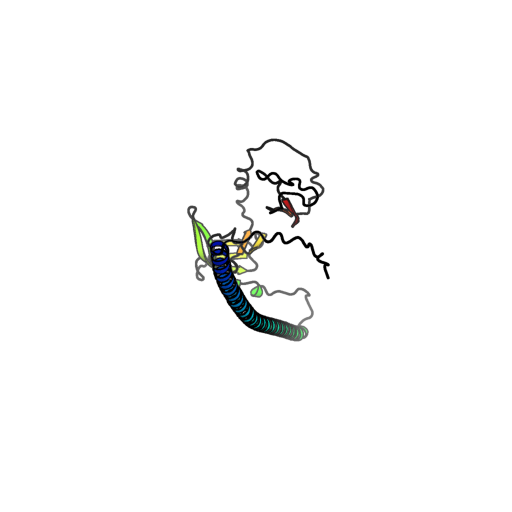00 93.50 118 ASP A C 1
ATOM 986 O O . ASP A 1 118 ? -12.047 7.446 25.139 1.00 93.50 118 ASP A O 1
ATOM 990 N N . GLY A 1 119 ? -13.493 8.879 24.213 1.00 94.81 119 GLY A N 1
ATOM 991 C CA . GLY A 1 119 ? -12.442 9.620 23.527 1.00 94.81 119 GLY A CA 1
ATOM 992 C C . GLY A 1 119 ? -12.928 10.636 22.503 1.00 94.81 119 GLY A C 1
ATOM 993 O O . GLY A 1 119 ? -14.094 10.677 22.108 1.00 94.81 119 GLY A O 1
ATOM 994 N N . ALA A 1 120 ? -11.994 11.471 22.050 1.00 96.00 120 ALA A N 1
ATOM 995 C CA . ALA A 1 120 ? -12.230 12.415 20.966 1.00 96.00 120 ALA A CA 1
ATOM 996 C C . ALA A 1 120 ? -12.247 11.687 19.614 1.00 96.00 120 ALA A C 1
ATOM 998 O O . ALA A 1 120 ? -11.315 10.955 19.274 1.00 96.00 120 ALA A O 1
ATOM 999 N N . VAL A 1 121 ? -13.296 11.917 18.827 1.00 94.75 121 VAL A N 1
ATOM 1000 C CA . VAL A 1 121 ? -13.464 11.351 17.485 1.00 94.75 121 VAL A CA 1
ATOM 1001 C C . VAL A 1 121 ? -13.952 12.420 16.514 1.00 94.75 121 VAL A C 1
ATOM 1003 O O . VAL A 1 121 ? -14.524 13.432 16.911 1.00 94.75 121 VAL A O 1
ATOM 1006 N N . SER A 1 122 ? -13.752 12.188 15.219 1.00 93.88 122 SER A N 1
ATOM 1007 C CA . SER A 1 122 ? -14.355 12.996 14.158 1.00 93.88 122 SER A CA 1
ATOM 1008 C C . SER A 1 122 ? -15.456 12.203 13.469 1.00 93.88 122 SER A C 1
ATOM 1010 O O . SER A 1 122 ? -15.194 11.127 12.932 1.00 93.88 122 SER A O 1
ATOM 1012 N N . ILE A 1 123 ? -16.672 12.743 13.426 1.00 92.50 123 ILE A N 1
ATOM 1013 C CA . ILE A 1 123 ? -17.795 12.138 12.702 1.00 92.50 123 ILE A CA 1
ATOM 1014 C C . ILE A 1 123 ? -18.122 12.932 11.440 1.00 92.50 123 ILE A C 1
ATOM 1016 O O . ILE A 1 123 ? -18.021 14.159 11.397 1.00 92.50 123 ILE A O 1
ATOM 1020 N N . ARG A 1 124 ? -18.526 12.232 10.379 1.00 88.62 124 ARG A N 1
ATOM 1021 C CA . ARG A 1 124 ? -18.924 12.863 9.118 1.00 88.62 124 ARG A CA 1
ATOM 1022 C C . ARG A 1 124 ? -20.401 13.245 9.175 1.00 88.62 124 ARG A C 1
ATOM 1024 O O . ARG A 1 124 ? -21.271 12.390 9.034 1.00 88.62 124 ARG A O 1
ATOM 1031 N N . LEU A 1 125 ? -20.680 14.538 9.308 1.00 82.44 125 LEU A N 1
ATOM 1032 C CA . LEU A 1 125 ? -22.033 15.088 9.267 1.00 82.44 125 LEU A CA 1
ATOM 1033 C C . LEU A 1 125 ? -22.369 15.599 7.863 1.00 82.44 125 LEU A C 1
ATOM 1035 O O . LEU A 1 125 ? -21.508 16.078 7.121 1.00 82.44 125 LEU A O 1
ATOM 1039 N N . THR A 1 126 ? -23.644 15.496 7.485 1.00 74.62 126 THR A N 1
ATOM 1040 C CA . THR A 1 126 ? -24.153 16.072 6.234 1.00 74.62 126 THR A CA 1
ATOM 1041 C C . THR A 1 126 ? -24.955 17.322 6.560 1.00 74.62 126 THR A C 1
ATOM 1043 O O . THR A 1 126 ? -26.096 17.234 7.001 1.00 74.62 126 THR A O 1
ATOM 1046 N N . VAL A 1 127 ? -24.369 18.494 6.319 1.00 68.25 127 VAL A N 1
ATOM 1047 C CA . VAL A 1 127 ? -25.012 19.792 6.559 1.00 68.25 127 VAL A CA 1
ATOM 1048 C C . VAL A 1 127 ? -25.193 20.492 5.218 1.00 68.25 127 VAL A C 1
ATOM 1050 O O . VAL A 1 127 ? -24.230 20.717 4.491 1.00 68.25 127 VAL A O 1
ATOM 1053 N N . LYS A 1 128 ? -26.437 20.832 4.853 1.00 64.88 128 LYS A N 1
ATOM 1054 C C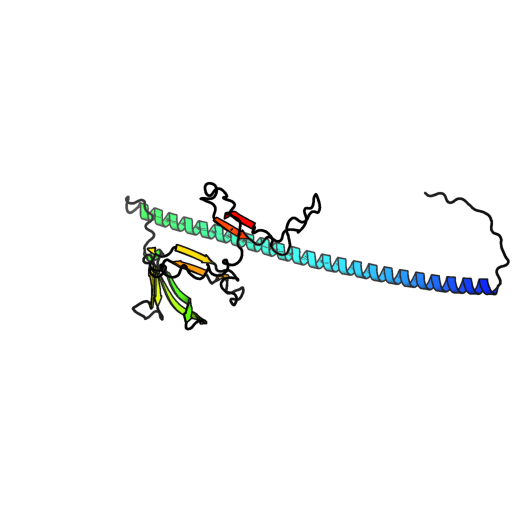A . LYS A 1 128 ? -26.760 21.592 3.623 1.00 64.88 128 LYS A CA 1
ATOM 1055 C C . LYS A 1 128 ? -26.066 21.043 2.357 1.00 64.88 128 LYS A C 1
ATOM 1057 O O . LYS A 1 128 ? -25.513 21.802 1.564 1.00 64.88 128 LYS A O 1
ATOM 1062 N N . ARG A 1 129 ? -26.097 19.715 2.168 1.00 69.62 129 ARG A N 1
ATOM 1063 C CA . ARG A 1 129 ? -25.478 18.980 1.037 1.00 69.62 129 ARG A CA 1
ATOM 1064 C C . ARG A 1 129 ? -23.944 19.029 0.970 1.00 69.62 129 ARG A C 1
ATOM 1066 O O . ARG A 1 129 ? -23.372 18.606 -0.031 1.00 69.62 129 ARG A O 1
ATOM 1073 N N . ARG A 1 130 ? -23.267 19.506 2.016 1.00 69.06 130 ARG A N 1
ATOM 1074 C CA . ARG A 1 130 ? -21.814 19.389 2.173 1.00 69.06 130 ARG A CA 1
ATOM 1075 C C . ARG A 1 130 ? -21.511 18.415 3.301 1.00 69.06 130 ARG A C 1
ATOM 1077 O O . ARG A 1 130 ? -22.170 18.423 4.338 1.00 69.06 130 ARG A O 1
ATOM 1084 N N . HIS A 1 131 ? -20.528 17.557 3.071 1.00 76.06 131 HIS A N 1
ATOM 1085 C CA . HIS A 1 131 ? -20.007 16.688 4.114 1.00 76.06 131 HIS A CA 1
ATOM 1086 C C . HIS A 1 131 ? -18.911 17.432 4.861 1.00 76.06 131 HIS A C 1
ATOM 1088 O O . HIS A 1 131 ? -17.982 17.937 4.232 1.00 76.06 131 HIS A O 1
ATOM 1094 N N . GLN A 1 132 ? -19.027 17.486 6.181 1.00 82.44 132 GLN A N 1
ATOM 1095 C CA . GLN A 1 132 ? -18.023 18.081 7.049 1.00 82.44 132 GLN A CA 1
ATOM 1096 C C . GLN A 1 132 ? -17.691 17.097 8.164 1.00 82.44 132 GLN A C 1
ATOM 1098 O O . GLN A 1 132 ? -18.578 16.433 8.702 1.00 82.44 132 GLN A O 1
ATOM 1103 N N . TRP A 1 133 ? -16.403 16.988 8.475 1.00 88.06 133 TRP A N 1
ATOM 1104 C CA . TRP A 1 133 ? -15.944 16.291 9.666 1.00 88.06 133 TRP A CA 1
ATOM 1105 C C . TRP A 1 133 ? -16.125 17.214 10.864 1.00 88.06 133 TRP A C 1
ATOM 1107 O O . TRP A 1 133 ? -15.678 18.360 10.834 1.00 88.06 133 TRP A O 1
ATOM 1117 N N . GLN A 1 134 ? -16.819 16.717 11.877 1.00 89.62 134 GLN A N 1
ATOM 1118 C CA . GLN A 1 134 ? -17.057 17.406 13.133 1.00 89.62 134 GLN A CA 1
ATOM 1119 C C . GLN A 1 134 ? -16.336 16.637 14.233 1.00 89.62 134 GLN A C 1
ATOM 1121 O O . GLN A 1 134 ? -16.613 15.453 14.428 1.00 89.62 134 GLN A O 1
ATOM 1126 N N . GLU A 1 135 ? -15.427 17.306 14.938 1.00 94.25 135 GLU A N 1
ATOM 1127 C CA . GLU A 1 135 ? -14.850 16.769 16.168 1.00 94.25 135 GLU A CA 1
ATOM 1128 C C . GLU A 1 135 ? -15.906 16.773 17.274 1.00 94.25 135 GLU A C 1
ATOM 1130 O O . GLU A 1 135 ? -16.663 17.740 17.424 1.00 94.25 135 GLU A O 1
ATOM 1135 N N . CYS A 1 136 ? -15.964 15.671 18.012 1.00 94.69 136 CYS A N 1
ATOM 1136 C CA . CYS A 1 136 ? -16.870 15.450 19.126 1.00 94.69 136 CYS A CA 1
ATOM 1137 C C . CYS A 1 136 ? -16.246 14.474 20.133 1.00 94.69 136 CYS A C 1
ATOM 1139 O O . CYS A 1 136 ? -15.264 13.787 19.841 1.00 94.69 136 CYS A O 1
ATOM 1141 N N . PHE A 1 137 ? -16.838 14.383 21.317 1.00 96.44 137 PHE A N 1
ATOM 1142 C CA . PHE A 1 137 ? -16.478 13.391 22.322 1.00 96.44 137 PHE A CA 1
ATOM 1143 C C . PHE A 1 137 ? -17.443 12.208 22.234 1.00 96.44 137 PHE A C 1
ATOM 1145 O O . PHE A 1 137 ? -18.657 12.402 22.280 1.00 96.44 137 PHE A O 1
ATOM 1152 N N . ALA A 1 138 ? -16.925 10.994 22.069 1.00 95.88 138 ALA A N 1
ATOM 1153 C CA . ALA A 1 138 ? -17.727 9.783 21.964 1.00 95.88 138 ALA A CA 1
ATOM 1154 C C . ALA A 1 138 ? -17.503 8.869 23.165 1.00 95.88 138 ALA A C 1
ATOM 1156 O O . ALA A 1 138 ? -16.382 8.736 23.647 1.00 95.88 138 ALA A O 1
ATOM 1157 N N . ILE A 1 139 ? -18.577 8.217 23.600 1.00 95.12 139 ILE A N 1
ATOM 1158 C CA . ILE A 1 139 ? -18.559 7.146 24.591 1.00 95.12 139 ILE A CA 1
ATOM 1159 C C . ILE A 1 139 ? -19.187 5.916 23.941 1.00 95.12 139 ILE A C 1
ATOM 1161 O O . ILE A 1 139 ? -20.310 5.975 23.440 1.00 95.12 139 ILE A O 1
ATOM 1165 N N . PHE A 1 140 ? -18.461 4.810 23.952 1.00 94.44 140 PHE A N 1
ATOM 1166 C CA . PHE A 1 140 ? -18.933 3.484 23.602 1.00 94.44 140 PHE A CA 1
ATOM 1167 C C . PHE A 1 140 ? -19.055 2.662 24.878 1.00 94.44 140 PHE A C 1
ATOM 1169 O O . PHE A 1 140 ? -18.091 2.530 25.623 1.00 94.44 140 PHE A O 1
ATOM 1176 N N . ASN A 1 141 ? -20.239 2.132 25.141 1.00 92.19 141 ASN A N 1
ATOM 1177 C CA . ASN A 1 141 ? -20.513 1.299 26.304 1.00 92.19 141 ASN A CA 1
ATOM 1178 C C . ASN A 1 141 ? -21.531 0.203 25.921 1.00 92.19 141 ASN A C 1
ATOM 1180 O O . ASN A 1 141 ? -22.021 0.185 24.787 1.00 92.19 141 ASN A O 1
ATOM 1184 N N . PRO A 1 142 ? -21.907 -0.700 26.845 1.00 91.56 142 PRO A N 1
ATOM 1185 C CA . PRO A 1 142 ? -22.906 -1.728 26.554 1.00 91.56 142 PRO A CA 1
ATOM 1186 C C . PRO A 1 142 ? -24.292 -1.199 26.144 1.00 91.56 142 PRO A C 1
ATOM 1188 O O . PRO A 1 142 ? -25.072 -1.955 25.570 1.00 91.56 142 PRO A O 1
ATOM 1191 N N . THR A 1 143 ? -24.622 0.074 26.412 1.00 91.06 143 THR A N 1
ATOM 1192 C CA . THR A 1 143 ? -25.896 0.674 25.978 1.00 91.06 143 THR A CA 1
ATOM 1193 C C . THR A 1 143 ? -25.833 1.207 24.546 1.00 91.06 143 THR A C 1
ATOM 1195 O O . THR A 1 143 ? -26.855 1.237 23.859 1.00 91.06 143 THR A O 1
ATOM 1198 N N . GLY A 1 144 ? -24.645 1.561 24.049 1.00 93.50 144 GLY A N 1
ATOM 1199 C CA . GLY A 1 144 ? -24.420 1.921 22.655 1.00 93.50 144 GLY A CA 1
ATOM 1200 C C . GLY A 1 144 ? -23.308 2.947 22.456 1.00 93.50 144 GLY A C 1
ATOM 1201 O O . GLY A 1 144 ? -22.345 3.026 23.216 1.00 93.50 144 GLY A O 1
ATOM 1202 N N . LEU A 1 145 ? -23.443 3.737 21.390 1.00 95.06 145 LEU A N 1
ATOM 1203 C CA . LEU A 1 145 ? -22.556 4.847 21.051 1.00 95.06 145 LEU A CA 1
ATOM 1204 C C . LEU A 1 145 ? -23.251 6.173 21.345 1.00 95.06 145 LEU A C 1
ATOM 1206 O O . LEU A 1 145 ? -24.312 6.466 20.788 1.00 95.06 145 LEU A O 1
ATOM 1210 N N . LEU A 1 146 ? -22.634 6.991 22.188 1.00 95.25 146 LEU A N 1
ATOM 1211 C CA . LEU A 1 146 ? -23.118 8.304 22.588 1.00 95.25 146 LEU A CA 1
ATOM 1212 C C . LEU A 1 146 ? -22.126 9.363 22.108 1.00 95.25 146 LEU A C 1
ATOM 1214 O O . LEU A 1 146 ? -20.934 9.255 22.381 1.00 95.25 146 LEU A O 1
ATOM 1218 N N . PHE A 1 147 ? -22.610 10.394 21.418 1.00 95.31 147 PHE A N 1
ATOM 1219 C CA . PHE A 1 147 ? -21.790 11.484 20.889 1.00 95.31 147 PHE A CA 1
ATOM 1220 C C . PHE A 1 147 ? -22.193 12.813 21.527 1.00 95.31 147 PHE A C 1
ATOM 1222 O O . PHE A 1 147 ? -23.357 13.209 21.469 1.00 95.31 147 PHE A O 1
ATOM 1229 N N . TYR A 1 148 ? -21.220 13.513 22.096 1.00 95.19 148 TYR A N 1
ATOM 1230 C CA . TYR A 1 148 ? -21.343 14.795 22.792 1.00 95.19 148 TYR A CA 1
ATOM 1231 C C . TYR A 1 148 ? -20.523 15.851 22.051 1.00 95.19 148 TYR A C 1
ATOM 1233 O O . TYR A 1 148 ? -19.461 15.526 21.518 1.00 95.19 148 TYR A O 1
ATOM 1241 N N . LEU A 1 149 ? -20.956 17.117 22.008 1.00 92.38 149 LEU A N 1
ATOM 1242 C CA . LEU A 1 149 ? -20.149 18.148 21.338 1.00 92.38 149 LEU A CA 1
ATOM 1243 C C . LEU A 1 149 ? -18.836 18.370 22.097 1.00 92.38 149 LEU A C 1
ATOM 1245 O O . LEU A 1 149 ? -17.794 18.585 21.484 1.00 92.38 149 LEU A O 1
ATOM 1249 N N . THR A 1 150 ? -18.878 18.268 23.428 1.00 90.94 150 THR A N 1
ATOM 1250 C CA . THR A 1 150 ? -17.702 18.334 24.303 1.00 90.94 150 THR A CA 1
ATOM 1251 C C . THR A 1 150 ? -17.825 17.348 25.465 1.00 90.94 150 THR A C 1
ATOM 1253 O O . THR A 1 150 ? -18.925 16.917 25.803 1.00 90.94 150 THR A O 1
ATOM 1256 N N . GLN A 1 151 ? -16.709 17.042 26.131 1.00 89.88 151 GLN A N 1
ATOM 1257 C CA . GLN A 1 151 ? -16.669 16.157 27.306 1.00 89.88 151 GLN A CA 1
ATOM 1258 C C . GLN A 1 151 ? -17.535 16.652 28.486 1.00 89.88 151 GLN A C 1
ATOM 1260 O O . GLN A 1 151 ? -17.943 15.862 29.330 1.00 89.88 151 GLN A O 1
ATOM 1265 N N . ASN A 1 152 ? -17.829 17.955 28.551 1.00 86.56 152 ASN A N 1
ATOM 1266 C CA . ASN A 1 152 ? -18.551 18.572 29.669 1.00 86.56 152 ASN A CA 1
ATOM 1267 C C . ASN A 1 152 ? -20.075 18.605 29.469 1.00 86.56 152 ASN A C 1
ATOM 1269 O O . ASN A 1 152 ? -20.806 19.054 30.358 1.00 86.56 152 ASN A O 1
ATOM 1273 N N . GLU A 1 153 ? -20.572 18.189 28.303 1.00 87.62 153 GLU A N 1
ATOM 1274 C CA . GLU A 1 153 ? -22.006 18.180 28.038 1.00 87.62 153 GLU A CA 1
ATOM 1275 C C . GLU A 1 153 ? -22.703 17.027 28.752 1.00 87.62 153 GLU A C 1
ATOM 1277 O O . GLU A 1 153 ? -22.234 15.894 28.779 1.00 87.62 153 GLU A O 1
ATOM 1282 N N . ARG A 1 154 ? -23.878 17.317 29.316 1.00 85.94 154 ARG A N 1
ATOM 1283 C CA . ARG A 1 154 ? -24.668 16.309 30.034 1.00 85.94 154 ARG A CA 1
ATOM 1284 C C . ARG A 1 154 ? -25.479 15.406 29.112 1.00 85.94 154 ARG A C 1
ATOM 1286 O O . ARG A 1 154 ? -25.862 14.319 29.531 1.00 85.94 154 ARG A O 1
ATOM 1293 N N . GLN A 1 155 ? -25.796 15.864 27.903 1.00 90.31 155 GLN A N 1
ATOM 1294 C CA . GLN A 1 155 ? -26.664 15.147 26.973 1.00 90.31 155 GLN A CA 1
ATOM 1295 C C . GLN A 1 155 ? -25.954 14.947 25.635 1.00 90.31 155 GLN A C 1
ATOM 1297 O O . GLN A 1 155 ? -25.399 15.913 25.111 1.00 90.31 155 GLN A O 1
ATOM 1302 N N . PRO A 1 156 ? -25.971 13.725 25.080 1.00 93.69 156 PRO A N 1
ATOM 1303 C CA . PRO A 1 156 ? -25.423 13.480 23.758 1.00 93.69 156 PRO A CA 1
ATOM 1304 C C . PRO A 1 156 ? -26.313 14.136 22.695 1.00 93.69 156 PRO A C 1
ATOM 1306 O O . PRO A 1 156 ? -27.540 14.071 22.774 1.00 93.69 156 PRO A O 1
ATOM 1309 N N . PHE A 1 157 ? -25.709 14.732 21.668 1.00 91.38 157 PHE A N 1
ATOM 1310 C CA . PHE A 1 157 ? -26.452 15.240 20.509 1.00 91.38 157 PHE A CA 1
ATOM 1311 C C . PHE A 1 157 ? -26.850 14.112 19.544 1.00 9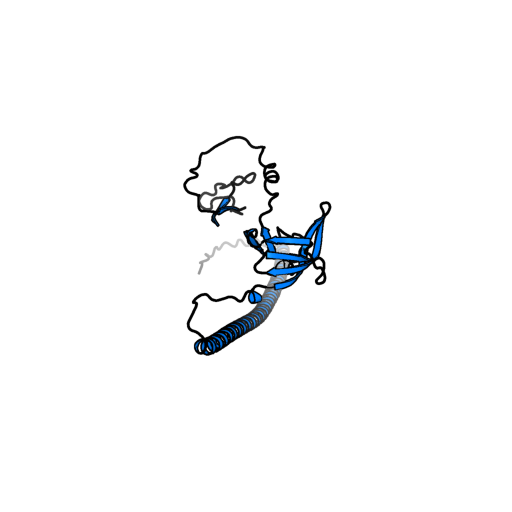1.38 157 PHE A C 1
ATOM 1313 O O . PHE A 1 157 ? -27.753 14.289 18.727 1.00 91.38 157 PHE A O 1
ATOM 1320 N N . GLN A 1 158 ? -26.178 12.958 19.622 1.00 91.31 158 GLN A N 1
ATOM 1321 C CA . GLN A 1 158 ? -26.508 11.765 18.850 1.00 91.31 158 GLN A CA 1
ATOM 1322 C C . GLN A 1 158 ? -26.275 10.503 19.683 1.00 91.31 158 GLN A C 1
ATOM 1324 O O . GLN A 1 158 ? -25.281 10.379 20.396 1.00 91.31 158 GLN A O 1
ATOM 1329 N N . THR A 1 159 ? -27.191 9.543 19.581 1.00 93.38 159 THR A N 1
ATOM 1330 C CA . THR A 1 159 ? -27.082 8.246 20.256 1.00 93.38 159 THR A CA 1
ATOM 1331 C C . THR A 1 159 ? -27.485 7.133 19.305 1.00 93.38 159 THR A C 1
ATOM 1333 O O . THR A 1 159 ? -28.527 7.213 18.656 1.00 93.38 159 THR A O 1
ATOM 1336 N N . ILE A 1 160 ? -26.658 6.096 19.237 1.00 94.25 160 ILE A N 1
ATOM 1337 C CA . ILE A 1 160 ? -26.929 4.863 18.504 1.00 94.25 160 ILE A CA 1
ATOM 1338 C C . ILE A 1 160 ? -26.984 3.752 19.544 1.00 94.25 160 ILE A C 1
ATOM 1340 O O . ILE A 1 160 ? -25.969 3.429 20.153 1.00 94.25 160 ILE A O 1
ATOM 1344 N N . GLN A 1 161 ? -28.176 3.209 19.773 1.00 93.81 161 GLN A N 1
ATOM 1345 C CA . GLN A 1 161 ? -28.380 2.132 20.739 1.00 93.81 161 GLN A CA 1
ATOM 1346 C C . GLN A 1 161 ? -27.685 0.849 20.266 1.00 93.81 161 GLN A C 1
ATOM 1348 O O . GLN A 1 161 ? -27.598 0.596 19.061 1.00 93.81 161 GLN A O 1
ATOM 1353 N N . ALA A 1 162 ? -27.182 0.050 21.208 1.00 91.94 162 ALA A N 1
ATOM 1354 C CA . ALA A 1 162 ? -26.427 -1.163 20.900 1.00 91.94 162 ALA A CA 1
ATOM 1355 C C . ALA A 1 162 ? -27.243 -2.189 20.091 1.00 91.94 162 ALA A C 1
ATOM 1357 O O . ALA A 1 162 ? -26.701 -2.828 19.193 1.00 91.94 162 ALA A O 1
ATOM 1358 N N . ASP A 1 163 ? -28.548 -2.294 20.349 1.00 93.25 163 ASP A N 1
ATOM 1359 C CA . ASP A 1 163 ? -29.488 -3.162 19.624 1.00 93.25 163 ASP A CA 1
ATOM 1360 C C . ASP A 1 163 ? -29.704 -2.745 18.160 1.00 93.25 163 ASP A C 1
ATOM 1362 O O . ASP A 1 163 ? -30.097 -3.566 17.332 1.00 93.25 163 ASP A O 1
ATOM 1366 N N . LYS A 1 164 ? -29.409 -1.485 17.822 1.00 93.62 164 LYS A N 1
ATOM 1367 C CA . LYS A 1 164 ? -29.519 -0.946 16.461 1.00 93.62 164 LYS A CA 1
ATOM 1368 C C . LYS A 1 164 ? -28.239 -1.082 15.655 1.00 93.62 164 LYS A C 1
ATOM 1370 O O . LYS A 1 164 ? -28.268 -0.809 14.458 1.00 93.62 164 LYS A O 1
ATOM 1375 N N . LEU A 1 165 ? -27.116 -1.465 16.262 1.00 92.50 165 LEU A N 1
ATOM 1376 C CA . LEU A 1 165 ? -25.852 -1.644 15.549 1.00 92.50 165 LEU A CA 1
ATOM 1377 C C . LEU A 1 165 ? -25.911 -2.906 14.682 1.00 92.50 165 LEU A C 1
ATOM 1379 O O . LEU A 1 165 ? -26.099 -4.009 15.183 1.00 92.50 165 LEU A O 1
ATOM 1383 N N . CYS A 1 166 ? -25.718 -2.752 13.372 1.00 93.31 166 CYS A N 1
ATOM 1384 C CA . CYS A 1 166 ? -25.785 -3.865 12.425 1.00 93.31 166 CYS A CA 1
ATOM 1385 C C . CYS A 1 166 ? -24.395 -4.393 12.063 1.00 93.31 166 CYS A C 1
ATOM 1387 O O . CYS A 1 166 ? -24.141 -5.593 12.106 1.00 93.31 166 CYS A O 1
ATOM 1389 N N . HIS A 1 167 ? -23.493 -3.500 11.648 1.00 92.12 167 HIS A N 1
ATOM 1390 C CA . HIS A 1 167 ? -22.173 -3.882 11.151 1.00 92.12 167 HIS A CA 1
ATOM 1391 C C . HIS A 1 167 ? -21.190 -2.716 11.244 1.00 92.12 167 HIS A C 1
ATOM 1393 O O . HIS A 1 167 ? -21.571 -1.564 11.046 1.00 92.12 167 HIS A O 1
ATOM 1399 N N . ALA A 1 168 ? -19.913 -3.009 11.475 1.00 92.50 168 ALA A N 1
ATOM 1400 C CA . ALA A 1 168 ? -18.833 -2.037 11.380 1.00 92.50 168 ALA A CA 1
ATOM 1401 C C . ALA A 1 168 ? -17.747 -2.561 10.436 1.00 92.50 168 ALA A C 1
ATOM 1403 O O . ALA A 1 168 ? -17.385 -3.736 10.496 1.00 92.50 168 ALA A O 1
ATOM 1404 N N . ARG A 1 169 ? -17.219 -1.689 9.571 1.00 94.62 169 ARG A N 1
ATOM 1405 C CA . ARG A 1 169 ? -16.130 -2.023 8.641 1.00 94.62 169 ARG A CA 1
ATOM 1406 C C . ARG A 1 169 ? -15.150 -0.874 8.476 1.00 94.62 169 ARG A C 1
ATOM 1408 O O . ARG A 1 169 ? -15.531 0.290 8.576 1.00 94.62 169 ARG A O 1
ATOM 1415 N N . HIS A 1 170 ? -13.911 -1.192 8.119 1.00 92.69 170 HIS A N 1
ATOM 1416 C CA . HIS A 1 170 ? -12.983 -0.186 7.608 1.00 92.69 170 HIS A CA 1
ATOM 1417 C C . HIS A 1 170 ? -13.488 0.399 6.285 1.00 92.69 170 HIS A C 1
ATOM 1419 O O . HIS A 1 170 ? -14.141 -0.282 5.484 1.00 92.69 170 HIS A O 1
ATOM 1425 N N . VAL A 1 171 ? -13.188 1.678 6.066 1.00 90.56 171 VAL A N 1
ATOM 1426 C CA . VAL A 1 171 ? -13.519 2.348 4.807 1.00 90.56 171 VAL A CA 1
ATOM 1427 C C . VAL A 1 171 ? -12.448 2.091 3.750 1.00 90.56 171 VAL A C 1
ATOM 1429 O O . VAL A 1 171 ? -11.272 1.906 4.054 1.00 90.56 171 VAL A O 1
ATOM 1432 N N . SER A 1 172 ? -12.864 2.116 2.490 1.00 91.06 172 SER A N 1
ATOM 1433 C CA . SER A 1 172 ? -11.993 2.078 1.317 1.00 91.06 172 SER A CA 1
ATOM 1434 C C . SER A 1 172 ? -11.857 3.470 0.687 1.00 91.06 172 SER A C 1
ATOM 1436 O O . SER A 1 172 ? -12.628 4.387 0.986 1.00 91.06 172 SER A O 1
ATOM 1438 N N . ALA A 1 173 ? -10.922 3.629 -0.255 1.00 87.25 173 ALA A N 1
ATOM 1439 C CA . ALA A 1 173 ? -10.769 4.873 -1.016 1.00 87.25 173 ALA A CA 1
ATOM 1440 C C . ALA A 1 173 ? -12.046 5.266 -1.795 1.00 87.25 173 ALA A C 1
ATOM 1442 O O . ALA A 1 173 ? -12.272 6.446 -2.065 1.00 87.25 173 ALA A O 1
ATOM 1443 N N . ALA A 1 174 ? -12.918 4.299 -2.109 1.00 87.31 174 ALA A N 1
ATOM 1444 C CA . ALA A 1 174 ? -14.206 4.561 -2.746 1.00 87.31 174 ALA A CA 1
ATOM 1445 C C . ALA A 1 174 ? -15.199 5.276 -1.806 1.00 87.31 174 ALA A C 1
ATOM 1447 O O . ALA A 1 174 ? -15.982 6.113 -2.261 1.00 87.31 174 ALA A O 1
ATOM 1448 N N . ASP A 1 175 ? -15.131 5.000 -0.499 1.00 87.94 175 ASP A N 1
ATOM 1449 C CA . ASP A 1 175 ? -16.029 5.554 0.522 1.00 87.94 175 ASP A CA 1
ATOM 1450 C C . ASP A 1 175 ? -15.650 7.004 0.904 1.00 87.94 175 ASP A C 1
ATOM 1452 O O . ASP A 1 175 ? -16.513 7.866 1.134 1.00 87.94 175 ASP A O 1
ATOM 1456 N N . VAL A 1 176 ? -14.341 7.293 0.955 1.00 87.19 176 VAL A N 1
ATOM 1457 C CA . VAL A 1 176 ? -13.782 8.594 1.365 1.00 87.19 176 VAL A CA 1
ATOM 1458 C C . VAL A 1 176 ? -12.692 9.054 0.388 1.00 87.19 176 VAL A C 1
ATOM 1460 O O . VAL A 1 176 ? -11.511 9.091 0.713 1.00 87.19 176 VAL A O 1
ATOM 1463 N N . ARG A 1 177 ? -13.106 9.472 -0.816 1.00 83.38 177 ARG A N 1
ATOM 1464 C CA . ARG A 1 177 ? -12.211 9.832 -1.941 1.00 83.38 177 ARG A CA 1
ATOM 1465 C C . ARG A 1 177 ? -11.138 10.890 -1.652 1.00 83.38 177 ARG A C 1
ATOM 1467 O O . ARG A 1 177 ? -10.150 10.951 -2.369 1.00 83.38 177 ARG A O 1
ATOM 1474 N N . PHE A 1 178 ? -11.352 11.751 -0.658 1.00 83.88 178 PHE A N 1
ATOM 1475 C CA . PHE A 1 178 ? -10.428 12.840 -0.316 1.00 83.88 178 PHE A CA 1
ATOM 1476 C C . PHE A 1 178 ? -9.544 12.534 0.903 1.00 83.88 178 PHE A C 1
ATOM 1478 O O . PHE A 1 178 ? -8.743 13.382 1.290 1.00 83.88 178 PHE A O 1
ATOM 1485 N N . ALA A 1 179 ? -9.693 11.367 1.540 1.00 84.94 179 ALA A N 1
ATOM 1486 C CA . ALA A 1 179 ? -8.801 10.968 2.623 1.00 84.94 179 ALA A CA 1
ATOM 1487 C C . ALA A 1 179 ? -7.458 10.504 2.046 1.00 84.94 179 ALA A C 1
ATOM 1489 O O . ALA A 1 179 ? -7.424 9.701 1.118 1.00 84.94 179 ALA A O 1
ATOM 1490 N N . GLY A 1 180 ? -6.352 11.002 2.604 1.00 84.44 180 GLY A N 1
ATOM 1491 C CA . GLY A 1 180 ? -5.016 10.522 2.246 1.00 84.44 180 GLY A CA 1
ATOM 1492 C C . GLY A 1 180 ? -4.770 9.086 2.722 1.00 84.44 180 GLY A C 1
ATOM 1493 O O . GLY A 1 180 ? -5.428 8.610 3.650 1.00 84.44 180 GLY A O 1
ATOM 1494 N N . GLU A 1 181 ? -3.771 8.422 2.140 1.00 85.31 181 GLU A N 1
ATOM 1495 C CA . GLU A 1 181 ? -3.419 7.021 2.437 1.00 85.31 181 GLU A CA 1
ATOM 1496 C C . GLU A 1 181 ? -3.135 6.773 3.930 1.00 85.31 181 GLU A C 1
ATOM 1498 O O . GLU A 1 181 ? -3.528 5.749 4.473 1.00 85.31 181 GLU A O 1
ATOM 1503 N N . ASN A 1 182 ? -2.560 7.753 4.634 1.00 89.56 182 ASN A N 1
ATOM 1504 C CA . ASN A 1 182 ? -2.283 7.665 6.076 1.00 89.56 182 ASN A CA 1
ATOM 1505 C C . ASN A 1 182 ? -3.523 7.860 6.970 1.00 89.56 182 ASN A C 1
ATOM 1507 O O . ASN A 1 182 ? -3.493 7.537 8.159 1.00 89.56 182 ASN A O 1
ATOM 1511 N N . GLN A 1 183 ? -4.590 8.449 6.425 1.00 89.06 183 GLN A N 1
ATOM 1512 C CA . GLN A 1 183 ? -5.831 8.736 7.149 1.00 89.06 183 GLN A CA 1
ATOM 1513 C C . GLN A 1 183 ? -6.843 7.602 6.988 1.00 89.06 183 GLN A C 1
ATOM 1515 O O . GLN A 1 183 ? -7.585 7.313 7.922 1.00 89.06 183 GLN A O 1
ATOM 1520 N N . LEU A 1 184 ? -6.848 6.926 5.836 1.00 89.94 184 LEU A N 1
ATOM 1521 C CA . LEU A 1 184 ? -7.811 5.872 5.518 1.00 89.94 184 LEU A CA 1
ATOM 1522 C C . LEU A 1 184 ? -7.874 4.743 6.575 1.00 89.94 184 LEU A C 1
ATOM 1524 O O . LEU A 1 184 ? -8.985 4.418 6.993 1.00 89.94 184 LEU A O 1
ATOM 1528 N N . PRO A 1 185 ? -6.749 4.211 7.107 1.00 92.75 185 PRO A N 1
ATOM 1529 C CA . PRO A 1 185 ? -6.782 3.161 8.131 1.00 92.75 185 PRO A CA 1
ATOM 1530 C C . PRO A 1 185 ? -7.392 3.606 9.468 1.00 92.75 185 PRO A C 1
ATOM 1532 O O . PRO A 1 185 ? -7.788 2.767 10.271 1.00 92.75 185 PRO A O 1
ATOM 1535 N N . ARG A 1 186 ? -7.466 4.921 9.719 1.00 93.31 186 ARG A N 1
ATOM 1536 C CA . ARG A 1 186 ? -8.013 5.511 10.953 1.00 93.31 186 ARG A CA 1
ATOM 1537 C C . ARG A 1 186 ? -9.522 5.731 10.884 1.00 93.31 186 ARG A C 1
ATOM 1539 O O . ARG A 1 186 ? -10.123 6.123 11.878 1.00 93.31 186 ARG A O 1
ATOM 1546 N N . ILE A 1 187 ? -10.128 5.513 9.718 1.00 93.75 187 ILE A N 1
ATOM 1547 C CA . ILE A 1 187 ? -11.545 5.759 9.474 1.00 93.75 187 ILE A CA 1
ATOM 1548 C C . ILE A 1 187 ? -12.263 4.413 9.341 1.00 93.75 187 ILE A C 1
ATOM 1550 O O . ILE A 1 187 ? -11.799 3.482 8.681 1.00 93.75 187 ILE A O 1
ATOM 1554 N N . PHE A 1 188 ? -13.437 4.316 9.950 1.00 95.12 188 PHE A N 1
ATOM 1555 C CA . PHE A 1 188 ? -14.324 3.167 9.831 1.00 95.12 188 PHE A CA 1
ATOM 1556 C C . PHE A 1 188 ? -15.776 3.639 9.714 1.00 95.12 188 PHE A C 1
ATOM 1558 O O . PHE A 1 188 ? -16.115 4.772 10.058 1.00 95.12 188 PHE A O 1
ATOM 1565 N N . GLN A 1 189 ? -16.625 2.780 9.161 1.00 94.06 189 GLN A N 1
ATOM 1566 C CA . GLN A 1 189 ? -18.045 3.019 8.953 1.00 94.06 189 GLN A CA 1
ATOM 1567 C C . GLN A 1 189 ? -18.854 2.080 9.839 1.00 94.06 189 GLN A C 1
ATOM 1569 O O . GLN A 1 189 ? -18.580 0.883 9.890 1.00 94.06 189 GLN A O 1
ATOM 1574 N N . ILE A 1 190 ? -19.882 2.632 10.479 1.00 93.88 190 ILE A N 1
ATOM 1575 C CA . ILE A 1 190 ? -20.855 1.894 11.280 1.00 93.88 190 ILE A CA 1
ATOM 1576 C C . ILE A 1 190 ? -22.208 1.967 10.572 1.00 93.88 190 ILE A C 1
ATOM 1578 O O . ILE A 1 190 ? -22.683 3.053 10.237 1.00 93.88 190 ILE A O 1
ATOM 1582 N N . PHE A 1 191 ? -22.816 0.809 10.345 1.00 93.31 191 PHE A N 1
ATOM 1583 C CA . PHE A 1 191 ? -24.182 0.648 9.867 1.00 93.31 191 PHE A CA 1
ATOM 1584 C C . PHE A 1 191 ? -25.087 0.364 11.058 1.00 93.31 191 PHE A C 1
ATOM 1586 O O . PHE A 1 191 ? -24.785 -0.512 11.870 1.00 93.31 191 PHE A O 1
ATOM 1593 N N . TYR A 1 192 ? -26.187 1.100 11.147 1.00 94.12 192 TYR A N 1
ATOM 1594 C CA . TYR A 1 192 ? -27.171 0.949 12.205 1.00 94.12 192 TYR A CA 1
ATOM 1595 C C . TYR A 1 192 ? -28.574 1.194 11.665 1.00 94.12 192 TYR A C 1
ATOM 1597 O O . TYR A 1 192 ? -28.748 1.929 10.686 1.00 94.12 192 TYR A O 1
ATOM 1605 N N . ASP A 1 193 ? -29.564 0.575 12.298 1.00 92.06 193 ASP A N 1
ATOM 1606 C CA . ASP A 1 193 ? -30.954 0.762 11.918 1.00 92.06 193 ASP A CA 1
ATOM 1607 C C . ASP A 1 193 ? -31.464 2.135 12.373 1.00 92.06 193 ASP A C 1
ATOM 1609 O O . ASP A 1 193 ? -31.149 2.639 13.455 1.00 92.06 193 ASP A O 1
ATOM 1613 N N . THR A 1 194 ? -32.269 2.752 11.518 1.00 83.06 194 THR A N 1
ATOM 1614 C CA . THR A 1 194 ? -32.935 4.021 11.799 1.00 83.06 194 THR A CA 1
ATOM 1615 C C . THR A 1 194 ? -34.428 3.802 11.636 1.00 83.06 194 THR A C 1
ATOM 1617 O O . THR A 1 194 ? -34.876 3.351 10.587 1.00 83.06 194 THR A O 1
ATOM 1620 N N . GLU A 1 195 ? -35.216 4.174 12.646 1.00 65.94 195 GLU A N 1
ATOM 1621 C CA . GLU A 1 195 ? -36.687 4.045 12.621 1.00 65.94 195 GLU A CA 1
ATOM 1622 C C . GLU A 1 195 ? -37.330 4.806 11.436 1.00 65.94 195 GLU A C 1
ATOM 1624 O O . GLU A 1 195 ? -38.458 4.532 11.038 1.00 65.94 195 GLU A O 1
ATOM 1629 N N . GLU A 1 196 ? -36.604 5.745 10.813 1.00 55.28 196 GLU A N 1
ATOM 1630 C CA . GLU A 1 196 ? -37.027 6.469 9.605 1.00 55.28 196 GLU A CA 1
ATOM 1631 C C . GLU A 1 196 ? -36.756 5.724 8.277 1.00 55.28 196 GLU A C 1
ATOM 1633 O O . GLU A 1 196 ? -37.056 6.243 7.195 1.00 55.28 196 GLU A O 1
ATOM 1638 N N . SER A 1 197 ? -36.189 4.513 8.298 1.00 43.09 197 SER A N 1
ATOM 1639 C CA . SER A 1 197 ? -35.780 3.803 7.073 1.00 43.09 197 SER A CA 1
ATOM 1640 C C . SER A 1 197 ? -36.943 3.238 6.239 1.00 43.09 197 SER A C 1
ATOM 1642 O O . SER A 1 197 ? -36.737 2.819 5.096 1.00 43.09 197 SER A O 1
ATOM 1644 N N . SER A 1 198 ? -38.187 3.347 6.716 1.00 40.16 198 SER A N 1
ATOM 1645 C CA . SER A 1 198 ? -39.378 2.969 5.939 1.00 40.16 198 SER A CA 1
ATOM 1646 C C . SER A 1 198 ? -39.642 3.859 4.707 1.00 40.16 198 SER A C 1
ATOM 1648 O O . SER A 1 198 ? -40.426 3.462 3.851 1.00 40.16 198 SER A O 1
ATOM 1650 N N . SER A 1 199 ? -38.956 5.003 4.548 1.00 43.75 199 SER A N 1
ATOM 1651 C CA . SER A 1 199 ? -39.189 5.950 3.431 1.00 43.75 199 SER A CA 1
ATOM 1652 C C . SER A 1 199 ? -37.971 6.269 2.549 1.00 43.75 199 SER A C 1
ATOM 1654 O O . SER A 1 199 ? -37.989 7.253 1.813 1.00 43.75 199 SER A O 1
ATOM 1656 N N . ARG A 1 200 ? -36.902 5.457 2.563 1.00 42.03 200 ARG A N 1
ATOM 1657 C CA . ARG A 1 200 ? -35.753 5.647 1.643 1.00 42.03 200 ARG A CA 1
ATOM 1658 C C . ARG A 1 200 ? -35.389 4.435 0.786 1.00 42.03 200 ARG A C 1
ATOM 1660 O O . ARG A 1 200 ? -34.305 4.394 0.207 1.00 42.03 200 ARG A O 1
ATOM 1667 N N . ARG A 1 201 ? -36.336 3.518 0.559 1.00 40.72 201 ARG A N 1
ATOM 1668 C CA . ARG A 1 201 ? -36.302 2.626 -0.618 1.00 40.72 201 ARG A CA 1
ATOM 1669 C C . ARG A 1 201 ? -36.707 3.390 -1.888 1.00 40.72 201 ARG A C 1
ATOM 1671 O O . ARG A 1 201 ? -37.677 3.043 -2.541 1.00 40.72 201 ARG A O 1
ATOM 1678 N N . SER A 1 202 ? -35.986 4.456 -2.217 1.00 41.50 202 SER A N 1
ATOM 1679 C CA . SER A 1 202 ? -36.120 5.175 -3.493 1.00 41.50 202 SER A CA 1
ATOM 1680 C C . SER A 1 202 ? -34.955 6.153 -3.657 1.00 41.50 202 SER A C 1
ATOM 1682 O O . SER A 1 202 ? -35.107 7.364 -3.538 1.00 41.50 202 SER A O 1
ATOM 1684 N N . SER A 1 203 ? -33.743 5.628 -3.833 1.00 41.94 203 SER A N 1
ATOM 1685 C CA . SER A 1 203 ? -32.657 6.391 -4.484 1.00 41.94 203 SER A CA 1
ATOM 1686 C C . SER A 1 203 ? -31.538 5.530 -5.084 1.00 41.94 203 SER A C 1
ATOM 1688 O O . SER A 1 203 ? -30.610 6.076 -5.666 1.00 41.94 203 SER A O 1
ATOM 1690 N N . MET A 1 204 ? -31.645 4.195 -5.043 1.00 39.31 204 MET A N 1
ATOM 1691 C CA . MET A 1 204 ? -30.799 3.299 -5.851 1.00 39.31 204 MET A CA 1
ATOM 1692 C C . MET A 1 204 ? -31.547 2.581 -6.987 1.00 39.31 204 MET A C 1
ATOM 1694 O O . MET A 1 204 ? -30.949 1.776 -7.688 1.00 39.31 204 MET A O 1
ATOM 1698 N N . ALA A 1 205 ? -32.828 2.892 -7.215 1.00 36.06 205 ALA A N 1
ATOM 1699 C CA . ALA A 1 205 ? -33.658 2.219 -8.222 1.00 36.06 205 ALA A CA 1
ATOM 1700 C C . ALA A 1 205 ? -33.938 3.046 -9.497 1.00 36.06 205 ALA A C 1
ATOM 1702 O O . ALA A 1 205 ? -34.699 2.590 -10.341 1.00 36.06 205 ALA A O 1
ATOM 1703 N N . ASP A 1 206 ? -33.315 4.217 -9.681 1.00 32.25 206 ASP A N 1
ATOM 1704 C CA . ASP A 1 206 ? -33.606 5.103 -10.828 1.00 32.25 206 ASP A CA 1
ATOM 1705 C C . ASP A 1 206 ? -32.556 5.085 -11.950 1.00 32.25 206 ASP A C 1
ATOM 1707 O O . ASP A 1 206 ? -32.560 5.956 -12.815 1.00 32.25 206 ASP A O 1
ATOM 1711 N N . LEU A 1 207 ? -31.678 4.076 -12.007 1.00 39.22 207 LEU A N 1
ATOM 1712 C CA . LEU A 1 207 ? -30.755 3.907 -13.144 1.00 39.22 207 LEU A CA 1
ATOM 1713 C C . LEU A 1 207 ? -30.951 2.606 -13.938 1.00 39.22 207 LEU A C 1
ATOM 1715 O O . LEU A 1 207 ? -30.202 2.355 -14.878 1.00 39.22 207 LEU A O 1
ATOM 1719 N N . SER A 1 208 ? -31.986 1.813 -13.641 1.00 33.69 208 SER A N 1
ATOM 1720 C CA . SER A 1 208 ? -32.242 0.539 -14.342 1.00 33.69 208 SER A CA 1
ATOM 1721 C C . SER A 1 208 ? -33.522 0.513 -15.183 1.00 33.69 208 SER A C 1
ATOM 1723 O O . SER A 1 208 ? -33.893 -0.534 -15.704 1.00 33.69 208 SER A O 1
ATOM 1725 N N . SER A 1 209 ? -34.170 1.658 -15.400 1.00 33.88 209 SER A N 1
ATOM 1726 C CA . SER A 1 209 ? -35.427 1.733 -16.159 1.00 33.88 209 SER A CA 1
ATOM 1727 C C . SER A 1 209 ? -35.239 2.134 -17.623 1.00 33.88 209 SER A C 1
ATOM 1729 O O . SER A 1 209 ? -36.051 2.887 -18.138 1.00 33.88 209 SER A O 1
ATOM 1731 N N . LEU A 1 210 ? -34.197 1.655 -18.316 1.00 39.06 210 LEU A N 1
ATOM 1732 C CA . LEU A 1 210 ? -34.094 1.740 -19.785 1.00 39.06 210 LEU A CA 1
ATOM 1733 C C . LEU A 1 210 ? -33.268 0.581 -20.382 1.00 39.06 210 LEU A C 1
ATOM 1735 O O . LEU A 1 210 ? -32.250 0.797 -21.033 1.00 39.06 210 LEU A O 1
ATOM 1739 N N . SER A 1 211 ? -33.718 -0.663 -20.223 1.00 33.41 211 SER A N 1
ATOM 1740 C CA . SER A 1 211 ? -33.517 -1.687 -21.263 1.00 33.41 211 SER A CA 1
ATOM 1741 C C . SER A 1 211 ? -34.464 -2.857 -21.036 1.00 33.41 211 SER A C 1
ATOM 1743 O O . SER A 1 211 ? -34.262 -3.672 -20.139 1.00 33.41 211 SER A O 1
ATOM 1745 N N . GLY A 1 212 ? -35.525 -2.909 -21.837 1.00 31.67 212 GLY A N 1
ATOM 1746 C CA . GLY A 1 212 ? -36.489 -3.995 -21.798 1.00 31.67 212 GLY A CA 1
ATOM 1747 C C . GLY A 1 212 ? -35.915 -5.344 -22.238 1.00 31.67 212 GLY A C 1
ATOM 1748 O O . GLY A 1 212 ? -34.959 -5.424 -23.005 1.00 31.67 212 GLY A O 1
ATOM 1749 N N . SER A 1 213 ? -36.634 -6.380 -21.798 1.00 36.34 213 SER A N 1
ATOM 1750 C CA . SER A 1 213 ? -36.745 -7.714 -22.395 1.00 36.34 213 SER A CA 1
ATOM 1751 C C . SER A 1 213 ? -35.504 -8.616 -22.354 1.00 36.34 213 SER A C 1
ATOM 1753 O O . SER A 1 213 ? -34.741 -8.680 -23.315 1.00 36.34 213 SER A O 1
ATOM 1755 N N . ARG A 1 214 ? -35.420 -9.485 -21.340 1.00 34.62 214 ARG A N 1
ATOM 1756 C CA . ARG A 1 214 ? -35.945 -10.865 -21.423 1.00 34.62 214 ARG A CA 1
ATOM 1757 C C . ARG A 1 214 ? -35.756 -11.557 -20.074 1.00 34.62 214 ARG A C 1
ATOM 1759 O O . ARG A 1 214 ? -34.642 -11.668 -19.579 1.00 34.62 214 ARG A O 1
ATOM 1766 N N . GLU A 1 215 ? -36.860 -12.009 -19.496 1.00 42.31 215 GLU A N 1
ATOM 1767 C CA . GLU A 1 215 ? -36.856 -12.959 -18.392 1.00 42.31 215 GLU A CA 1
ATOM 1768 C C . GLU A 1 215 ? -36.233 -14.271 -18.873 1.00 42.31 215 GLU A C 1
ATOM 1770 O O . GLU A 1 215 ? -36.731 -14.892 -19.812 1.00 42.31 215 GLU A O 1
ATOM 1775 N N . GLU A 1 216 ? -35.178 -14.721 -18.204 1.00 36.91 216 GLU A N 1
ATOM 1776 C CA . GLU A 1 216 ? -34.881 -16.143 -18.132 1.00 36.91 216 GLU A CA 1
ATOM 1777 C C . GLU A 1 216 ? -34.859 -16.512 -16.654 1.00 36.91 216 GLU A C 1
ATOM 1779 O O . GLU A 1 216 ? -34.055 -16.040 -15.851 1.00 36.91 216 GLU A O 1
ATOM 1784 N N . LYS A 1 217 ? -35.896 -17.262 -16.297 1.00 44.22 217 LYS A N 1
ATOM 1785 C CA . LYS A 1 217 ? -36.287 -17.697 -14.965 1.00 44.22 217 LYS A CA 1
ATOM 1786 C C . LYS A 1 217 ? -35.233 -18.677 -14.441 1.00 44.22 217 LYS A C 1
ATOM 1788 O O . LYS A 1 217 ? -35.433 -19.884 -14.490 1.00 44.22 217 LYS A O 1
ATOM 1793 N N . LEU A 1 218 ? -34.092 -18.155 -13.998 1.00 40.84 218 LEU A N 1
ATOM 1794 C CA . LEU A 1 218 ? -33.049 -18.935 -13.342 1.00 40.84 218 LEU A CA 1
ATOM 1795 C C . LEU A 1 218 ? -33.433 -19.179 -11.882 1.00 40.84 218 LEU A C 1
ATOM 1797 O O . LEU A 1 218 ? -33.852 -18.283 -11.147 1.00 40.84 218 LEU A O 1
ATOM 1801 N N . ASP A 1 219 ? -33.350 -20.452 -11.530 1.00 42.75 219 ASP A N 1
ATOM 1802 C CA . ASP A 1 219 ? -33.902 -21.095 -10.353 1.00 42.75 219 ASP A CA 1
ATOM 1803 C C . ASP A 1 219 ? -33.425 -20.430 -9.047 1.00 42.75 219 ASP A C 1
ATOM 1805 O O . ASP A 1 219 ? -32.292 -20.610 -8.594 1.00 42.75 219 ASP A O 1
ATOM 1809 N N . LYS A 1 220 ? -34.309 -19.636 -8.425 1.00 43.53 220 LYS A N 1
ATOM 1810 C CA . LYS A 1 220 ? -34.066 -18.923 -7.154 1.00 43.53 220 LYS A CA 1
ATOM 1811 C C . LYS A 1 220 ? -33.867 -19.868 -5.954 1.00 43.53 220 LYS A C 1
ATOM 1813 O O . LYS A 1 220 ? -33.646 -19.402 -4.842 1.00 43.53 220 LYS A O 1
ATOM 1818 N N . GLY A 1 221 ? -33.942 -21.186 -6.149 1.00 45.88 221 GLY A N 1
ATOM 1819 C CA . GLY A 1 221 ? -33.718 -22.185 -5.102 1.00 45.88 221 GLY A CA 1
ATOM 1820 C C . GLY A 1 221 ? -32.246 -22.449 -4.764 1.00 45.88 221 GLY A C 1
ATOM 1821 O O . GLY A 1 221 ? -31.954 -22.817 -3.628 1.00 45.88 221 GLY A O 1
ATOM 1822 N N . LEU A 1 222 ? -31.319 -22.240 -5.709 1.00 46.38 222 LEU A N 1
ATOM 1823 C CA . LEU A 1 222 ? -29.922 -22.692 -5.577 1.00 46.38 222 LEU A CA 1
ATOM 1824 C C . LEU A 1 222 ? -28.969 -21.671 -4.929 1.00 46.38 222 LEU A C 1
ATOM 1826 O O . LEU A 1 222 ? -27.865 -22.039 -4.542 1.00 46.38 222 LEU A O 1
ATOM 1830 N N . TRP A 1 223 ? -29.396 -20.416 -4.758 1.00 48.09 223 TRP A N 1
ATOM 1831 C CA . TRP A 1 223 ? -28.511 -19.300 -4.377 1.00 48.09 223 TRP A CA 1
ATOM 1832 C C . TRP A 1 223 ? -28.804 -18.701 -2.995 1.00 48.09 223 TRP A C 1
ATOM 1834 O O . TRP A 1 223 ? -28.182 -17.721 -2.603 1.00 48.09 223 TRP A O 1
ATOM 1844 N N . ASN A 1 224 ? -29.721 -19.291 -2.222 1.00 50.75 224 ASN A N 1
ATOM 1845 C CA . ASN A 1 224 ? -30.260 -18.721 -0.973 1.00 50.75 224 ASN A CA 1
ATOM 1846 C C . ASN A 1 224 ? -29.252 -18.566 0.194 1.00 50.75 224 ASN A C 1
ATOM 1848 O O . ASN A 1 224 ? -29.666 -18.284 1.317 1.00 50.75 224 ASN A O 1
ATOM 1852 N N . ARG A 1 225 ? -27.949 -18.780 -0.026 1.00 50.19 225 ARG A N 1
ATOM 1853 C CA . ARG A 1 225 ? -26.887 -18.664 0.994 1.00 50.19 225 ARG A CA 1
ATOM 1854 C C . ARG A 1 225 ? -25.590 -18.020 0.487 1.00 50.19 225 ARG A C 1
ATOM 1856 O O . ARG A 1 225 ? -24.590 -18.091 1.186 1.00 50.19 225 ARG A O 1
ATOM 1863 N N . HIS A 1 226 ? -25.593 -17.459 -0.720 1.00 47.84 226 HIS A N 1
ATOM 1864 C CA . HIS A 1 226 ? -24.405 -16.892 -1.357 1.00 47.84 226 HIS A CA 1
ATOM 1865 C C . HIS A 1 226 ? -24.653 -15.397 -1.596 1.00 47.84 226 HIS A C 1
ATOM 1867 O O . HIS A 1 226 ? -25.628 -15.047 -2.264 1.00 47.84 226 HIS A O 1
ATOM 1873 N N . ASP A 1 227 ? -23.809 -14.524 -1.036 1.00 56.88 227 ASP A N 1
ATOM 1874 C CA . ASP A 1 227 ? -23.866 -13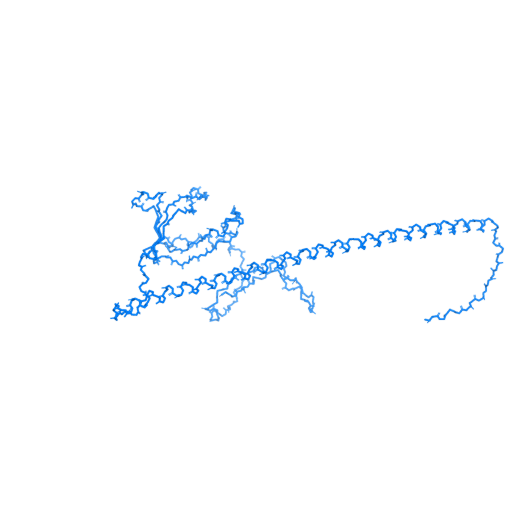.084 -1.309 1.00 56.88 227 ASP A CA 1
ATOM 1875 C C . ASP A 1 227 ? -23.108 -12.819 -2.614 1.00 56.88 227 ASP A C 1
ATOM 1877 O O . ASP A 1 227 ? -21.880 -12.907 -2.668 1.00 56.88 227 ASP A O 1
ATOM 1881 N N . LEU A 1 228 ? -23.850 -12.625 -3.706 1.00 50.75 228 LEU A N 1
ATOM 1882 C CA . LEU A 1 228 ? -23.285 -12.462 -5.043 1.00 50.75 228 LEU A CA 1
ATOM 1883 C C . LEU A 1 228 ? -22.989 -10.984 -5.303 1.00 50.75 228 LEU A C 1
ATOM 1885 O O . LEU A 1 228 ? -23.904 -10.193 -5.533 1.00 50.75 228 LEU A O 1
ATOM 1889 N N . VAL A 1 229 ? -21.707 -10.623 -5.304 1.00 64.81 229 VAL A N 1
ATOM 1890 C CA . VAL A 1 229 ? -21.249 -9.258 -5.587 1.00 64.81 229 VAL A CA 1
ATOM 1891 C C . VAL A 1 229 ? -20.840 -9.154 -7.052 1.00 64.81 229 VAL A C 1
ATOM 1893 O O . VAL A 1 229 ? -20.059 -9.965 -7.548 1.00 64.81 229 VAL A O 1
ATOM 1896 N N . GLU A 1 230 ? -21.374 -8.155 -7.754 1.00 61.22 230 GLU A N 1
ATOM 1897 C CA . GLU A 1 230 ? -20.984 -7.856 -9.133 1.00 61.22 230 GLU A CA 1
ATOM 1898 C C . GLU A 1 230 ? -19.543 -7.325 -9.167 1.00 61.22 230 GLU A C 1
ATOM 1900 O O . GLU A 1 230 ? -19.222 -6.309 -8.547 1.00 61.22 230 GLU A O 1
ATOM 1905 N N . ILE A 1 231 ? -18.671 -8.011 -9.902 1.00 62.34 231 ILE A N 1
ATOM 1906 C CA . ILE A 1 231 ? -17.272 -7.644 -10.100 1.00 62.34 231 ILE A CA 1
ATOM 1907 C C . ILE A 1 231 ? -17.007 -7.291 -11.563 1.00 62.34 231 ILE A C 1
ATOM 1909 O O . ILE A 1 231 ? -17.469 -7.944 -12.500 1.00 62.34 231 ILE A O 1
ATOM 1913 N N . THR A 1 232 ? -16.196 -6.256 -11.771 1.00 57.22 232 THR A N 1
ATOM 1914 C CA . THR A 1 232 ? -15.715 -5.880 -13.106 1.00 57.22 232 THR A CA 1
ATOM 1915 C C . THR A 1 232 ? -14.433 -6.663 -13.385 1.00 57.22 232 THR A C 1
ATOM 1917 O O . THR A 1 232 ? -13.375 -6.314 -12.866 1.00 57.22 232 THR A O 1
ATOM 1920 N N . PHE A 1 233 ? -14.503 -7.747 -14.161 1.00 54.72 233 PHE A N 1
ATOM 1921 C CA . PHE A 1 233 ? -13.306 -8.524 -14.503 1.00 54.72 233 PHE A CA 1
ATOM 1922 C C . PHE A 1 233 ? -12.579 -7.919 -15.712 1.00 54.72 233 PHE A C 1
ATOM 1924 O O . PHE A 1 233 ? -13.202 -7.604 -16.726 1.00 54.72 233 PHE A O 1
ATOM 1931 N N . HIS A 1 234 ? -11.248 -7.834 -15.651 1.00 53.47 234 HIS A N 1
ATOM 1932 C CA . HIS A 1 234 ? -10.411 -7.572 -16.823 1.00 53.47 234 HIS A CA 1
ATOM 1933 C C . HIS A 1 234 ? -10.050 -8.920 -17.472 1.00 53.47 234 HIS A C 1
ATOM 1935 O O . HIS A 1 234 ? -8.971 -9.461 -17.251 1.00 53.47 234 HIS A O 1
ATOM 1941 N N . MET A 1 235 ? -10.985 -9.527 -18.213 1.00 53.59 235 MET A N 1
ATOM 1942 C CA . MET A 1 235 ? -10.682 -10.753 -18.967 1.00 53.59 235 MET A CA 1
ATOM 1943 C C . MET A 1 235 ? -9.911 -10.395 -20.246 1.00 53.59 235 MET A C 1
ATOM 1945 O O . MET A 1 235 ? -10.247 -9.390 -20.884 1.00 53.59 235 MET A O 1
ATOM 1949 N N . PRO A 1 236 ? -8.922 -11.205 -20.674 1.00 56.41 236 PRO A N 1
ATOM 1950 C CA . PRO A 1 236 ? -8.466 -11.179 -22.057 1.00 56.41 236 PRO A CA 1
ATOM 1951 C C . PRO A 1 236 ? -9.689 -11.373 -22.953 1.00 56.41 236 PRO A C 1
ATOM 1953 O O . PRO A 1 236 ? -10.488 -12.285 -22.743 1.00 56.41 236 PRO A O 1
ATOM 1956 N N . THR A 1 237 ? -9.884 -10.488 -23.925 1.00 56.09 237 THR A N 1
ATOM 1957 C CA . THR A 1 237 ? -11.132 -10.454 -24.695 1.00 56.09 237 THR A CA 1
ATOM 1958 C C . THR A 1 237 ? -11.325 -11.652 -25.615 1.00 56.09 237 THR A C 1
ATOM 1960 O O . THR A 1 237 ? -12.433 -11.828 -26.112 1.00 56.09 237 THR A O 1
ATOM 1963 N N . ASN A 1 238 ? -10.315 -12.513 -25.784 1.00 63.38 238 ASN A N 1
ATOM 1964 C CA . ASN A 1 238 ? -10.343 -13.671 -26.671 1.00 63.38 238 ASN A CA 1
ATOM 1965 C C . ASN A 1 238 ? -9.986 -14.965 -25.919 1.00 63.38 238 ASN A C 1
ATOM 1967 O O . ASN A 1 238 ? -9.159 -14.962 -25.015 1.00 63.38 238 ASN A O 1
ATOM 1971 N N . CYS A 1 239 ? -10.589 -16.085 -26.321 1.00 52.84 239 CYS A N 1
ATOM 1972 C CA . CYS A 1 239 ? -10.269 -17.418 -25.808 1.00 52.84 239 CYS A CA 1
ATOM 1973 C C . CYS A 1 239 ? -8.901 -17.896 -26.319 1.00 52.84 239 CYS A C 1
ATOM 1975 O O . CYS A 1 239 ? -8.734 -18.032 -27.526 1.00 52.84 239 CYS A O 1
ATOM 1977 N N . ASP A 1 240 ? -7.964 -18.264 -25.446 1.00 53.16 240 ASP A N 1
ATOM 1978 C CA . ASP A 1 240 ? -6.608 -18.679 -25.859 1.00 53.16 240 ASP A CA 1
ATOM 1979 C C . ASP A 1 240 ? -6.550 -19.985 -26.677 1.00 53.16 240 ASP A C 1
ATOM 1981 O O . ASP A 1 240 ? -5.560 -20.254 -27.352 1.00 53.16 240 ASP A O 1
ATOM 1985 N N . LEU A 1 241 ? -7.616 -20.795 -26.666 1.00 49.84 241 LEU A N 1
ATOM 1986 C CA . LEU A 1 241 ? -7.676 -22.059 -27.413 1.00 49.84 241 LEU A CA 1
ATOM 1987 C C . LEU A 1 241 ? -8.273 -21.917 -28.818 1.00 49.84 241 LEU A C 1
ATOM 1989 O O . LEU A 1 241 ? -7.916 -22.672 -29.718 1.00 49.84 241 LEU A O 1
ATOM 1993 N N . CYS A 1 242 ? -9.202 -20.978 -29.023 1.00 64.56 242 CYS A N 1
ATOM 1994 C CA . CYS A 1 242 ? -9.900 -20.820 -30.309 1.00 64.56 242 CYS A CA 1
ATOM 1995 C C . CYS A 1 242 ? -9.895 -19.389 -30.862 1.00 64.56 242 CYS A C 1
ATOM 1997 O O . CYS A 1 242 ? -10.450 -19.146 -31.931 1.00 64.56 242 CYS A O 1
ATOM 1999 N N . VAL A 1 243 ? -9.289 -18.448 -30.135 1.00 64.94 243 VAL A N 1
ATOM 2000 C CA . VAL A 1 243 ? -9.110 -17.021 -30.456 1.00 64.94 243 VAL A CA 1
ATOM 2001 C C . VAL A 1 243 ? -10.428 -16.259 -30.684 1.00 64.94 243 VAL A C 1
ATOM 2003 O O . VAL A 1 243 ? -10.432 -15.109 -31.116 1.00 64.94 243 VAL A O 1
ATOM 2006 N N . LYS A 1 244 ? -11.578 -16.866 -30.361 1.00 54.97 244 LYS A N 1
ATOM 2007 C CA . LYS A 1 244 ? -12.888 -16.212 -30.464 1.00 54.97 244 LYS A CA 1
ATOM 2008 C C . LYS A 1 244 ? -13.093 -15.214 -29.321 1.00 54.97 244 LYS A C 1
ATOM 2010 O O . LYS A 1 244 ? -12.721 -15.537 -28.188 1.00 54.97 244 LYS A O 1
ATOM 2015 N N . PRO A 1 245 ? -13.710 -14.050 -29.589 1.00 59.25 245 PRO A N 1
ATOM 2016 C CA . PRO A 1 245 ? -13.984 -13.064 -28.557 1.00 59.25 245 PRO A CA 1
ATOM 2017 C C . PRO A 1 245 ? -14.992 -13.615 -27.538 1.00 59.25 245 PRO A C 1
ATOM 2019 O O . PRO A 1 245 ? -16.072 -14.069 -27.915 1.00 59.25 245 PRO A O 1
ATOM 2022 N N . LEU A 1 246 ? -14.620 -13.602 -26.255 1.00 57.12 246 LEU A N 1
ATOM 2023 C CA . LEU A 1 246 ? -15.427 -14.105 -25.134 1.00 57.12 246 LEU A CA 1
ATOM 2024 C C . LEU A 1 246 ? -16.410 -13.055 -24.597 1.00 57.12 246 LEU A C 1
ATOM 2026 O O . LEU A 1 246 ? -17.358 -13.397 -23.893 1.00 57.12 246 LEU A O 1
ATOM 2030 N N . SER A 1 247 ? -16.213 -11.781 -24.940 1.00 61.66 247 SER A N 1
ATOM 2031 C CA . SER A 1 247 ? -17.112 -10.691 -24.570 1.00 61.66 247 SER A CA 1
ATOM 2032 C C . SER A 1 247 ? -17.140 -9.602 -25.644 1.00 61.66 247 SER A C 1
ATOM 2034 O O . SER A 1 247 ? -16.193 -9.421 -26.411 1.00 61.66 247 SER A O 1
ATOM 2036 N N . ASN A 1 248 ? -18.260 -8.880 -25.726 1.00 58.72 248 ASN A N 1
ATOM 2037 C CA . ASN A 1 248 ? -18.395 -7.722 -26.600 1.00 58.72 248 ASN A CA 1
ATOM 2038 C C . ASN A 1 248 ? -18.026 -6.467 -25.793 1.00 58.72 248 ASN A C 1
ATOM 2040 O O . ASN A 1 248 ? -18.638 -6.213 -24.755 1.00 58.72 248 ASN A O 1
ATOM 2044 N N . PHE A 1 249 ? -17.042 -5.687 -26.256 1.00 55.00 249 PHE A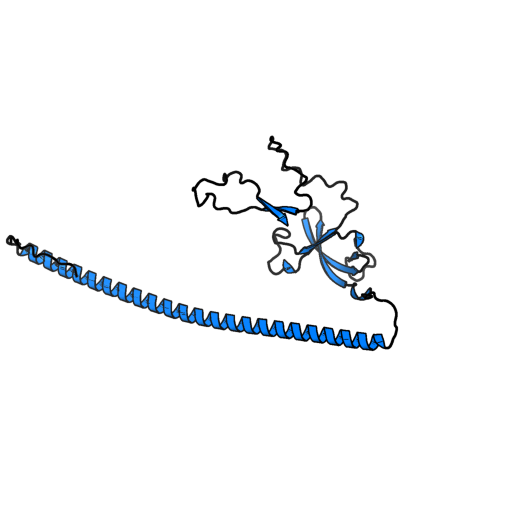 N 1
ATOM 2045 C CA . PHE A 1 249 ? -16.456 -4.552 -25.516 1.00 55.00 249 PHE A CA 1
ATOM 2046 C C . PHE A 1 249 ? -17.477 -3.520 -25.024 1.00 55.00 249 PHE A C 1
ATOM 2048 O O . PHE A 1 249 ? -17.228 -2.823 -24.045 1.00 55.00 249 PHE A O 1
ATOM 2055 N N . LEU A 1 250 ? -18.622 -3.407 -25.700 1.00 56.94 250 LEU A N 1
ATOM 2056 C CA . LEU A 1 250 ? -19.631 -2.409 -25.366 1.00 56.94 250 LEU A CA 1
ATOM 2057 C C . LEU A 1 250 ? -20.456 -2.771 -24.121 1.00 56.94 250 LEU A C 1
ATOM 2059 O O . LEU A 1 250 ? -20.965 -1.865 -23.467 1.00 56.94 250 LEU A O 1
ATOM 2063 N N . ARG A 1 251 ? -20.606 -4.068 -23.808 1.00 55.56 251 ARG A N 1
ATOM 2064 C CA . ARG A 1 251 ? -21.337 -4.590 -22.637 1.00 55.56 251 ARG A CA 1
ATOM 2065 C C . ARG A 1 251 ? -20.853 -6.006 -22.292 1.00 55.56 251 ARG A C 1
ATOM 2067 O O . ARG A 1 251 ? -21.483 -6.975 -22.726 1.00 55.56 251 ARG A O 1
ATOM 2074 N N . PRO A 1 252 ? -19.744 -6.165 -21.553 1.00 56.25 252 PRO A N 1
ATOM 2075 C CA . PRO A 1 252 ? -19.418 -7.463 -20.978 1.00 56.25 252 PRO A CA 1
ATOM 2076 C C . PRO A 1 252 ? -20.531 -7.879 -19.996 1.00 56.25 252 PRO A C 1
ATOM 2078 O O . PRO A 1 252 ? -21.081 -7.014 -19.310 1.00 56.25 252 PRO A O 1
ATOM 2081 N N . PRO A 1 253 ? -20.914 -9.168 -19.947 1.00 52.31 253 PRO A N 1
ATOM 2082 C CA . PRO A 1 253 ? -21.879 -9.633 -18.962 1.00 52.31 253 PRO A CA 1
ATOM 2083 C C . PRO A 1 253 ? -21.310 -9.438 -17.546 1.00 52.31 253 PRO A C 1
ATOM 2085 O O . PRO A 1 253 ? -20.105 -9.628 -17.352 1.00 52.31 253 PRO A O 1
ATOM 2088 N N . PRO A 1 254 ? -22.152 -9.061 -16.571 1.00 55.28 254 PRO A N 1
ATOM 2089 C CA . PRO A 1 254 ? -21.728 -8.882 -15.191 1.00 55.28 254 PRO A CA 1
ATOM 2090 C C . PRO A 1 254 ? -21.202 -10.205 -14.631 1.00 55.28 254 PRO A C 1
ATOM 2092 O O . PRO A 1 254 ? -21.876 -11.236 -14.707 1.00 55.28 254 PRO A O 1
ATOM 2095 N N . ALA A 1 255 ? -19.975 -10.190 -14.113 1.00 63.78 255 ALA A N 1
ATOM 2096 C CA . ALA A 1 255 ? -19.420 -11.320 -13.384 1.00 63.78 255 ALA A CA 1
ATOM 2097 C C . ALA A 1 255 ? -19.827 -11.183 -11.917 1.00 63.78 255 ALA A C 1
ATOM 2099 O O . ALA A 1 255 ? -19.796 -10.087 -11.371 1.00 63.78 255 ALA A O 1
ATOM 2100 N N . PHE A 1 256 ? -20.212 -12.285 -11.284 1.00 59.69 256 PHE A N 1
ATOM 2101 C CA . PHE A 1 256 ? -20.589 -12.299 -9.876 1.00 59.69 256 PHE A CA 1
ATOM 2102 C C . PHE A 1 256 ? -19.632 -13.208 -9.118 1.00 59.69 256 PHE A C 1
ATOM 2104 O O . PHE A 1 256 ? -19.421 -14.352 -9.525 1.00 59.69 256 PHE A O 1
ATOM 2111 N N . GLU A 1 257 ? -19.058 -12.710 -8.029 1.00 61.94 257 GLU A N 1
ATOM 2112 C CA . GLU A 1 257 ? -18.333 -13.543 -7.073 1.00 61.94 257 GLU A CA 1
ATOM 2113 C C . GLU A 1 257 ? -19.222 -13.849 -5.871 1.00 61.94 257 GLU A C 1
ATOM 2115 O O . GLU A 1 257 ? -20.006 -13.006 -5.440 1.00 61.94 257 GLU A O 1
ATOM 2120 N N . CYS A 1 258 ? -19.120 -15.068 -5.344 1.00 61.44 258 CYS A N 1
ATOM 2121 C CA . CYS A 1 258 ? -19.751 -15.413 -4.078 1.00 61.44 258 CYS A CA 1
ATOM 2122 C C . CYS A 1 258 ? -18.845 -14.987 -2.929 1.00 61.44 258 CYS A C 1
ATOM 2124 O O . CYS A 1 258 ? -17.682 -15.396 -2.890 1.00 61.44 258 CYS A O 1
ATOM 2126 N N . ARG A 1 259 ? -19.415 -14.255 -1.976 1.00 51.66 259 ARG A N 1
ATOM 2127 C CA . ARG A 1 259 ? -18.776 -13.879 -0.721 1.00 51.66 259 ARG A CA 1
ATOM 2128 C C . ARG A 1 259 ? -19.311 -14.670 0.468 1.00 51.66 259 ARG A C 1
ATOM 2130 O O . ARG A 1 259 ? -20.505 -15.047 0.439 1.00 51.66 259 ARG A O 1
#

InterPro domains:
  IPR011993 PH-like domain superfamily [G3DSA:2.30.29.30] (116-216)

Sequence (259 aa):
MAYRQPNESSKKGKISRGDMRRREKRIAELEKDLKMERQKYEDRMMQLSKENEQLKLALAEEEKSNEKLRMDIETFRHLETAMNEQKKRERQEIHSDQQRTSATSLIPQISESELCYDGAVSIRLTVKRRHQWQECFAIFNPTGLLFYLTQNERQPFQTIQADKLCHARHVSAADVRFAGENQLPRIFQIFYDTEESSSRRSSMADLSSLSGSREEKLDKGLWNRHDLVEITFHMPTNCDLCVKPLSNFLRPPPAFECR

Foldseek 3Di:
DDDDDDDDDPPPDPQPPVNVVVVVVVVVVVVVVVVVVVVVVVVVVVVVVVVVVVVVVVVVVVVVVVVVVVVVVVVVVVVVVVVVVVVVVVVVVVVVVCVVPDDDDDDPCPDQVVQKDKDWDWDWDQDPNDTDTQIWIWIGGQQGIFTHSYPPDPHGPDTAGPVFWDDKAQDDCVRPVPDDPVCRRVDMDTHGDDPPVVPPPPDPPPPPPPDDDDDDCDPPVPCPDWDWDFDDDPDPQADPVPRHGPADPVDGDTDTDTD

Radius of gyration: 39.07 Å; chains: 1; bounding box: 85×50×115 Å